Protein AF-A0A4S2V9G8-F1 (afdb_monomer)

Sequence (312 aa):
MSHAATDAVAAADLGDGGRTVLGAPVGVKDDAADPAVTGCHGHLAGIGYRATVEQIVKEKGATGSNLAQKILALSGMGVPQEIVYAFHEARFVGNDSAHDALAYSAEELADIADLIDEAVLVLYVQPAQRAAMAQQRAARRAAAKQPSPRRGPASASGRPHGGWPWDPSSCSCPISWPWCSPAWWSSAGWATRLPTAGRKRAPRAGLTWRSPCCSVRWAVLLVANTAATVLVQPWTTRATNSADEWLAASPGASVVSVSARSLTLYNQVRTPGDLPPVEALLADLQGQIPDGVPVVVVTDEGRQVQAGRVGG

Mean predicted aligned error: 19.63 Å

Secondary structure (DSSP, 8-state):
-------------------------TTSSSSTT-HHHHHHHHHHHHHHHHHHHHHHHHHTT---SSHHHHHHHTGGGT--HHHHHHHHHHHHHHHHHHHS-----HHHHHHHHHHHHHHHIIIIIHHHHHHHHHHHHHHHHHHHHSPPP------------------TT------------------------------PPPP--------HHHHHHHHHHHHHHHHHHHHHHHHHHHHHHHHHHHHTTSTT-EEEEEEEETTEEEEEEE-SSPPPPHHHHHHHHBTTB-TT-EEEEEETT--EEEEEETT-

pLDDT: mean 74.61, std 23.27, range [26.02, 97.44]

Radius of gyration: 32.97 Å; Cα contacts (8 Å, |Δi|>4): 244; chains: 1; bounding box: 97×89×84 Å

Solvent-accessible surface area (backbone atoms only — not comparable to full-atom values): 19643 Å² total; per-residue (Å²): 139,88,81,79,89,83,89,85,92,86,82,85,87,85,89,81,92,74,76,92,64,84,73,72,70,97,69,63,81,81,70,78,80,49,69,68,60,53,35,55,52,37,27,56,48,24,41,46,46,28,51,51,49,55,50,52,34,53,73,73,64,37,61,58,97,46,70,70,47,15,45,59,40,35,52,83,69,75,46,59,64,68,51,41,49,40,49,51,48,32,40,47,50,15,44,41,26,70,71,70,72,50,67,59,54,74,63,62,56,47,53,51,48,51,45,51,51,53,39,48,41,63,74,50,50,50,56,51,52,53,50,52,55,48,50,53,53,50,51,54,53,53,61,70,66,51,76,72,76,74,76,67,85,72,79,91,75,86,80,83,93,75,89,76,93,82,75,91,85,82,78,85,80,92,76,91,76,96,82,85,81,94,82,86,87,81,87,86,77,87,77,84,79,82,84,92,74,91,74,86,84,76,89,74,84,77,80,77,87,74,61,68,67,59,60,52,54,51,50,51,54,52,51,52,54,50,50,51,62,64,50,50,56,62,35,44,55,53,49,44,55,45,50,46,57,52,33,66,79,41,87,81,37,45,72,75,47,63,47,77,54,97,70,29,39,40,38,33,33,40,56,89,61,84,78,69,72,56,67,59,45,37,57,65,40,41,88,67,44,70,69,66,37,39,36,35,40,30,39,81,87,67,52,72,45,80,64,48,38,23,79,110

Structure (mmCIF, N/CA/C/O backbone):
data_AF-A0A4S2V9G8-F1
#
_entry.id   AF-A0A4S2V9G8-F1
#
loop_
_atom_site.group_PDB
_atom_site.id
_atom_site.type_symbol
_atom_site.label_atom_id
_atom_site.label_alt_id
_atom_site.label_comp_id
_atom_site.label_asym_id
_atom_site.label_entity_id
_atom_site.label_seq_id
_atom_site.pdbx_PDB_ins_code
_atom_site.Cartn_x
_atom_site.Cartn_y
_atom_site.Cartn_z
_atom_site.occupancy
_atom_site.B_iso_or_equiv
_atom_site.auth_seq_id
_atom_site.auth_comp_id
_atom_site.auth_asym_id
_atom_site.auth_atom_id
_atom_site.pdbx_PDB_model_num
ATOM 1 N N . MET A 1 1 ? 47.269 -50.246 -1.713 1.00 40.53 1 MET A N 1
ATOM 2 C CA . MET A 1 1 ? 47.317 -48.785 -1.944 1.00 40.53 1 MET A CA 1
ATOM 3 C C . MET A 1 1 ? 45.866 -48.319 -2.091 1.00 40.53 1 MET A C 1
ATOM 5 O O . MET A 1 1 ? 45.391 -48.229 -3.206 1.00 40.53 1 MET A O 1
ATOM 9 N N . SER A 1 2 ? 44.996 -48.373 -1.075 1.00 34.22 2 SER A N 1
ATOM 10 C CA . SER A 1 2 ? 44.926 -47.659 0.220 1.00 34.22 2 SER A CA 1
ATOM 11 C C . SER A 1 2 ? 44.880 -46.135 0.120 1.00 34.22 2 SER A C 1
ATOM 13 O O . SER A 1 2 ? 45.933 -45.519 0.066 1.00 34.22 2 SER A O 1
ATOM 15 N N . HIS A 1 3 ? 43.656 -45.598 0.146 1.00 33.88 3 HIS A N 1
ATOM 16 C CA . HIS A 1 3 ? 43.144 -44.458 0.936 1.00 33.88 3 HIS A CA 1
ATOM 17 C C . HIS A 1 3 ? 41.595 -44.611 0.898 1.00 33.88 3 HIS A C 1
ATOM 19 O O . HIS A 1 3 ? 41.028 -44.552 -0.186 1.00 33.88 3 HIS A O 1
ATOM 25 N N . ALA A 1 4 ? 40.922 -45.210 1.899 1.00 34.25 4 ALA A N 1
ATOM 26 C CA . ALA A 1 4 ? 40.375 -44.613 3.143 1.00 34.25 4 ALA A CA 1
ATOM 27 C C . ALA A 1 4 ? 39.458 -43.394 2.845 1.00 34.25 4 ALA A 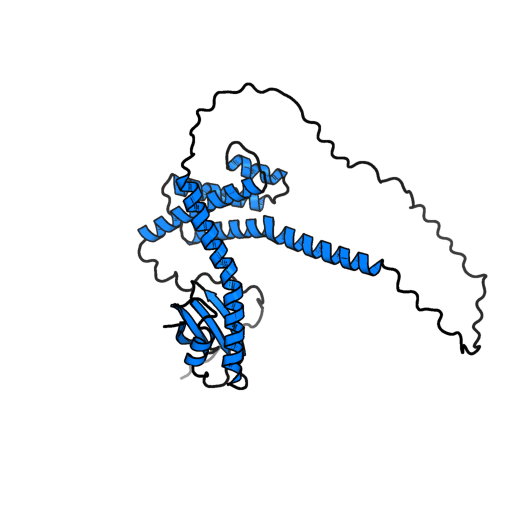C 1
ATOM 29 O O . ALA A 1 4 ? 39.965 -42.408 2.326 1.00 34.25 4 ALA A O 1
ATOM 30 N N . ALA A 1 5 ? 38.113 -43.435 2.955 1.00 29.02 5 ALA A N 1
ATOM 31 C CA . ALA A 1 5 ? 37.260 -43.464 4.175 1.00 29.02 5 ALA A CA 1
ATOM 32 C C . ALA A 1 5 ? 37.764 -42.459 5.243 1.00 29.02 5 ALA A C 1
ATOM 34 O O . ALA A 1 5 ? 38.943 -42.507 5.569 1.00 29.02 5 ALA A O 1
ATOM 35 N N . THR A 1 6 ? 37.007 -41.502 5.806 1.00 31.41 6 THR A N 1
ATOM 36 C CA . THR A 1 6 ? 35.688 -41.584 6.476 1.00 31.41 6 THR A CA 1
ATOM 37 C C . THR A 1 6 ? 35.212 -40.166 6.895 1.00 31.41 6 THR A C 1
ATOM 39 O O . THR A 1 6 ? 36.050 -39.276 7.023 1.00 31.41 6 THR A O 1
ATOM 42 N N . ASP A 1 7 ? 33.906 -40.041 7.192 1.00 26.66 7 ASP A N 1
ATOM 43 C CA . ASP A 1 7 ? 33.195 -39.051 8.046 1.00 26.66 7 ASP A CA 1
ATOM 44 C C . ASP A 1 7 ? 33.050 -37.586 7.549 1.00 26.66 7 ASP A C 1
ATOM 46 O O . ASP A 1 7 ? 33.967 -37.008 6.988 1.00 26.66 7 ASP A O 1
ATOM 50 N N . ALA A 1 8 ? 31.908 -36.892 7.688 1.00 26.95 8 ALA A N 1
ATOM 51 C CA . ALA A 1 8 ? 30.919 -36.954 8.763 1.00 26.95 8 ALA A CA 1
ATOM 52 C C . ALA A 1 8 ? 29.477 -36.593 8.335 1.00 26.95 8 ALA A C 1
ATOM 54 O O . ALA A 1 8 ? 29.231 -35.755 7.468 1.00 26.95 8 ALA A O 1
ATOM 55 N N . VAL A 1 9 ? 28.536 -37.215 9.046 1.00 26.44 9 VAL A N 1
ATOM 56 C CA . VAL A 1 9 ? 27.107 -36.899 9.165 1.00 26.44 9 VAL A CA 1
ATOM 57 C C . VAL A 1 9 ? 26.904 -35.852 10.270 1.00 26.44 9 VAL A C 1
ATOM 59 O O . VAL A 1 9 ? 27.383 -36.066 11.379 1.00 26.44 9 VAL A O 1
ATOM 62 N N . ALA A 1 10 ? 26.155 -34.780 9.988 1.00 27.33 10 ALA A N 1
ATOM 63 C CA . ALA A 1 10 ? 25.368 -33.941 10.917 1.00 27.33 10 ALA A CA 1
ATOM 64 C C . ALA A 1 10 ? 24.709 -32.821 10.079 1.00 27.33 10 ALA A C 1
ATOM 66 O O . ALA A 1 10 ? 25.372 -32.262 9.218 1.00 27.33 10 ALA A O 1
ATOM 67 N N . ALA A 1 11 ? 23.458 -32.397 10.215 1.00 26.02 11 ALA A N 1
ATOM 68 C CA . ALA A 1 11 ? 22.331 -32.765 11.053 1.00 26.02 11 ALA A CA 1
ATOM 69 C C . ALA A 1 11 ? 21.060 -32.265 10.333 1.00 26.02 11 ALA A C 1
ATOM 71 O O . ALA A 1 11 ? 21.109 -31.309 9.558 1.00 26.02 11 ALA A O 1
ATOM 72 N N . ALA A 1 12 ? 19.936 -32.927 10.585 1.00 28.61 12 ALA A N 1
ATOM 73 C CA . ALA A 1 12 ? 18.615 -32.455 10.206 1.00 28.61 12 ALA A CA 1
ATOM 74 C C . ALA A 1 12 ? 18.092 -31.391 11.193 1.00 28.61 12 ALA A C 1
ATOM 76 O O . ALA A 1 12 ? 18.488 -31.386 12.357 1.00 28.61 12 ALA A O 1
ATOM 77 N N . ASP A 1 13 ? 17.098 -30.641 10.708 1.00 28.23 13 ASP A N 1
ATOM 78 C CA . ASP A 1 13 ? 15.928 -30.124 11.438 1.00 28.23 13 ASP A CA 1
ATOM 79 C C . ASP A 1 13 ? 15.901 -28.652 11.914 1.00 28.23 13 ASP A C 1
ATOM 81 O O . ASP A 1 13 ? 16.895 -28.085 12.362 1.00 28.23 13 ASP A O 1
ATOM 85 N N . LEU A 1 14 ? 14.667 -28.116 11.855 1.00 30.23 14 LEU A N 1
ATOM 86 C CA . LEU A 1 14 ? 14.118 -26.793 12.199 1.00 30.23 14 LEU A CA 1
ATOM 87 C C . LEU A 1 14 ? 14.301 -25.735 11.089 1.00 30.23 14 LEU A C 1
ATOM 89 O O . LEU A 1 14 ? 15.383 -25.216 10.871 1.00 30.23 14 LEU A O 1
ATOM 93 N N . GLY A 1 15 ? 13.301 -25.375 10.284 1.00 28.14 15 GLY A N 1
ATOM 94 C CA . GLY A 1 15 ? 11.935 -25.040 10.668 1.00 28.14 15 GLY A CA 1
ATOM 95 C C . GLY A 1 15 ? 11.790 -23.518 10.678 1.00 28.14 15 GLY A C 1
ATOM 96 O O . GLY A 1 15 ? 11.961 -22.905 11.722 1.00 28.14 15 GLY A O 1
ATOM 97 N N . ASP A 1 16 ? 11.453 -22.917 9.535 1.00 28.75 16 ASP A N 1
ATOM 98 C CA . ASP A 1 16 ? 10.840 -21.586 9.512 1.00 28.75 16 ASP A CA 1
ATOM 99 C C . ASP A 1 16 ? 9.725 -21.552 8.463 1.00 28.75 16 ASP A C 1
ATOM 101 O O . ASP A 1 16 ? 9.916 -21.291 7.275 1.00 28.75 16 ASP A O 1
ATOM 105 N N . GLY A 1 17 ? 8.528 -21.914 8.922 1.00 33.94 17 GLY A N 1
ATOM 106 C CA . GLY A 1 17 ? 7.307 -21.425 8.317 1.00 33.94 17 GLY A CA 1
ATOM 107 C C . GLY A 1 17 ? 7.077 -20.013 8.836 1.00 33.94 17 GLY A C 1
ATOM 108 O O . GLY A 1 17 ? 6.640 -19.843 9.970 1.00 33.94 17 GLY A O 1
ATOM 109 N N . GLY A 1 18 ? 7.328 -19.005 8.007 1.00 28.42 18 GLY A N 1
ATOM 110 C CA . GLY A 1 18 ? 7.163 -17.631 8.455 1.00 28.42 18 GLY A CA 1
ATOM 111 C C . GLY A 1 18 ? 7.469 -16.611 7.374 1.00 28.42 18 GLY A C 1
ATOM 112 O O . GLY A 1 18 ? 8.619 -16.323 7.100 1.00 28.42 18 GLY A O 1
ATOM 113 N N . ARG A 1 19 ? 6.409 -16.004 6.829 1.00 29.34 19 ARG A N 1
ATOM 114 C CA . ARG A 1 19 ? 6.423 -14.807 5.970 1.00 29.34 19 ARG A CA 1
ATOM 115 C C . ARG A 1 19 ? 7.150 -14.962 4.632 1.00 29.34 19 ARG A C 1
ATOM 117 O O . ARG A 1 19 ? 8.351 -14.768 4.508 1.00 29.34 19 ARG A O 1
ATOM 124 N N . THR A 1 20 ? 6.348 -15.097 3.579 1.00 29.22 20 THR A N 1
ATOM 125 C CA . THR A 1 20 ? 6.659 -14.510 2.273 1.00 29.22 20 THR A CA 1
ATOM 126 C C . THR A 1 20 ? 6.826 -13.001 2.477 1.00 29.22 20 THR A C 1
ATOM 128 O O . THR A 1 20 ? 5.862 -12.239 2.414 1.00 29.22 20 THR A O 1
ATOM 131 N N . VAL A 1 21 ? 8.040 -12.585 2.838 1.00 34.00 21 VAL A N 1
ATOM 132 C CA . VAL A 1 21 ? 8.466 -11.188 2.826 1.00 34.00 21 VAL A CA 1
ATOM 133 C C . VAL A 1 21 ? 8.232 -10.691 1.406 1.00 34.00 21 VAL A C 1
ATOM 135 O O . VAL A 1 21 ? 8.565 -11.386 0.442 1.00 34.00 21 VAL A O 1
ATOM 138 N N . LEU A 1 22 ? 7.582 -9.533 1.290 1.00 36.41 22 LEU A N 1
ATOM 139 C CA . LEU A 1 22 ? 7.432 -8.786 0.050 1.00 36.41 22 LEU A CA 1
ATOM 140 C C . LEU A 1 22 ? 8.818 -8.713 -0.601 1.00 36.41 22 LEU A C 1
ATOM 142 O O . LEU A 1 22 ? 9.686 -7.972 -0.153 1.00 36.41 22 LEU A O 1
ATOM 146 N N . GLY A 1 23 ? 9.058 -9.564 -1.597 1.00 26.89 23 GLY A N 1
ATOM 147 C CA . GLY A 1 23 ? 10.330 -9.593 -2.292 1.00 26.89 23 GLY A CA 1
ATOM 148 C C . GLY A 1 23 ? 10.537 -8.238 -2.944 1.00 26.89 23 GLY A C 1
ATOM 149 O O . GLY A 1 23 ? 9.790 -7.875 -3.858 1.00 26.89 23 GLY A O 1
ATOM 150 N N . ALA A 1 24 ? 11.550 -7.513 -2.472 1.00 29.22 24 ALA A N 1
ATOM 151 C CA . ALA A 1 24 ? 12.174 -6.440 -3.222 1.00 29.22 24 ALA A CA 1
ATOM 152 C C . ALA A 1 24 ? 12.389 -6.907 -4.678 1.00 29.22 24 ALA A C 1
ATOM 154 O O . ALA A 1 24 ? 12.667 -8.091 -4.914 1.00 29.22 24 ALA A O 1
ATOM 155 N N . PRO A 1 25 ? 12.212 -6.023 -5.672 1.00 33.94 25 PRO A N 1
ATOM 156 C CA . PRO A 1 25 ? 12.290 -6.395 -7.077 1.00 33.94 25 PRO A CA 1
ATOM 157 C C . PRO A 1 25 ? 13.614 -7.108 -7.377 1.00 33.94 25 PRO A C 1
ATOM 159 O O . PRO A 1 25 ? 14.691 -6.532 -7.226 1.00 33.94 25 PRO A O 1
ATOM 162 N N . VAL A 1 26 ? 13.535 -8.343 -7.884 1.00 34.94 26 VAL A N 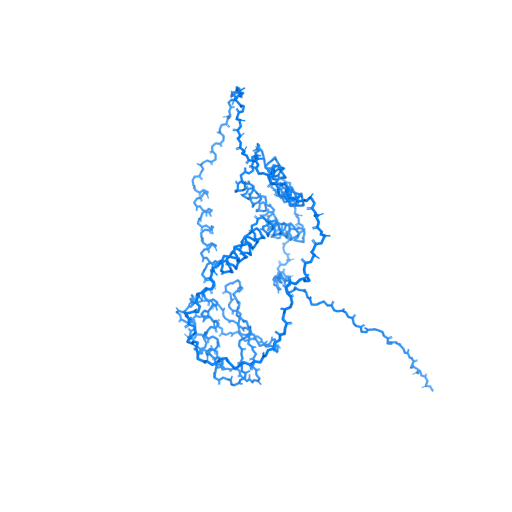1
ATOM 163 C CA . VAL A 1 26 ? 14.676 -9.110 -8.429 1.00 34.94 26 VAL A CA 1
ATOM 164 C C . VAL A 1 26 ? 15.113 -8.534 -9.791 1.00 34.94 26 VAL A C 1
ATOM 166 O O . VAL A 1 26 ? 15.403 -9.251 -10.734 1.00 34.94 26 VAL A O 1
ATOM 169 N N . GLY A 1 27 ? 15.123 -7.209 -9.910 1.00 29.58 27 GLY A N 1
ATOM 170 C CA . GLY A 1 27 ? 15.505 -6.476 -11.114 1.00 29.58 27 GLY A CA 1
ATOM 171 C C . GLY A 1 27 ? 16.215 -5.154 -10.832 1.00 29.58 27 GLY A C 1
ATOM 172 O O . GLY A 1 27 ? 16.545 -4.456 -11.773 1.00 29.58 27 GLY A O 1
ATOM 173 N N . VAL A 1 28 ? 16.481 -4.800 -9.567 1.00 35.91 28 VAL A N 1
ATOM 174 C CA . VAL A 1 28 ? 17.251 -3.583 -9.218 1.00 35.91 28 VAL A CA 1
ATOM 175 C C . VAL A 1 28 ? 18.741 -3.887 -9.002 1.00 35.91 28 VAL A C 1
ATOM 177 O O . VAL A 1 28 ? 19.539 -2.986 -8.777 1.00 35.91 28 VAL A O 1
ATOM 180 N N . LYS A 1 29 ? 19.163 -5.154 -9.111 1.00 32.25 29 LYS A N 1
ATOM 181 C CA . LYS A 1 29 ? 20.581 -5.511 -8.947 1.00 32.25 29 LYS A CA 1
ATOM 182 C C . LYS A 1 29 ? 21.451 -5.176 -10.164 1.00 32.25 29 LYS A C 1
ATOM 184 O O . LYS A 1 29 ? 22.657 -5.049 -9.985 1.00 32.25 29 LYS A O 1
ATOM 189 N N . ASP A 1 30 ? 20.857 -4.952 -11.339 1.00 34.53 30 ASP A N 1
ATOM 190 C CA . ASP A 1 30 ? 21.618 -4.769 -12.584 1.00 34.53 30 ASP A CA 1
ATOM 191 C C . ASP A 1 30 ? 21.653 -3.317 -13.110 1.00 34.53 30 ASP A C 1
ATOM 193 O O . ASP A 1 30 ? 22.429 -3.025 -14.016 1.00 34.53 30 ASP A O 1
ATOM 197 N N . ASP A 1 31 ? 20.922 -2.376 -12.494 1.00 34.56 31 ASP A N 1
ATOM 198 C CA . ASP A 1 31 ? 20.971 -0.941 -12.855 1.00 34.56 31 ASP A CA 1
ATOM 199 C C . ASP A 1 31 ? 21.940 -0.117 -11.972 1.00 34.56 31 ASP A C 1
ATOM 201 O O . ASP A 1 31 ? 22.047 1.105 -12.099 1.00 34.56 31 ASP A O 1
ATOM 205 N N . ALA A 1 32 ? 22.701 -0.770 -11.088 1.00 39.78 32 ALA A N 1
ATOM 206 C CA . ALA A 1 32 ? 23.594 -0.136 -10.112 1.00 39.78 32 ALA A CA 1
ATOM 207 C C . ALA A 1 32 ? 24.951 0.334 -10.688 1.00 39.78 32 ALA A C 1
ATOM 209 O O . ALA A 1 32 ? 25.984 0.206 -10.031 1.00 39.78 32 ALA A O 1
ATOM 210 N N . ALA A 1 33 ? 24.989 0.861 -11.915 1.00 39.28 33 ALA A N 1
ATOM 211 C CA . ALA A 1 33 ? 26.251 1.265 -12.548 1.00 39.28 33 ALA A CA 1
ATOM 212 C C . ALA A 1 33 ? 26.559 2.771 -12.456 1.00 39.28 33 ALA A C 1
ATOM 214 O O . ALA A 1 33 ? 27.725 3.145 -12.584 1.00 39.28 33 ALA A O 1
ATOM 215 N N . ASP A 1 34 ? 25.565 3.638 -12.211 1.00 43.00 34 ASP A N 1
ATOM 216 C CA . ASP A 1 34 ? 25.792 5.086 -12.101 1.00 43.00 34 ASP A CA 1
ATOM 217 C C . ASP A 1 34 ? 25.558 5.605 -10.662 1.00 43.00 34 ASP A C 1
ATOM 219 O O . ASP A 1 34 ? 24.409 5.700 -10.198 1.00 43.00 34 ASP A O 1
ATOM 223 N N . PRO A 1 35 ? 26.628 5.970 -9.927 1.00 52.69 35 PRO A N 1
ATOM 224 C CA . PRO A 1 35 ? 26.513 6.498 -8.571 1.00 52.69 35 PRO A CA 1
ATOM 225 C C . PRO A 1 35 ? 25.809 7.862 -8.523 1.00 52.69 35 PRO A C 1
ATOM 227 O O . PRO A 1 35 ? 25.206 8.191 -7.502 1.00 52.69 35 PRO A O 1
ATOM 230 N N . ALA A 1 36 ? 25.823 8.647 -9.609 1.00 51.91 36 ALA A N 1
ATOM 231 C CA . ALA A 1 36 ? 25.118 9.927 -9.663 1.00 51.91 36 ALA A CA 1
ATOM 232 C C . ALA A 1 36 ? 23.599 9.720 -9.730 1.00 51.91 36 ALA A C 1
ATOM 234 O O . ALA A 1 36 ? 22.844 10.385 -9.019 1.00 51.91 36 ALA A O 1
ATOM 235 N N . VAL A 1 37 ? 23.152 8.748 -10.529 1.00 49.75 37 VAL A N 1
ATOM 236 C CA . VAL A 1 37 ? 21.738 8.368 -10.622 1.00 49.75 37 VAL A CA 1
ATOM 237 C C . VAL A 1 37 ? 21.266 7.794 -9.287 1.00 49.75 37 VAL A C 1
ATOM 239 O O . VAL A 1 37 ? 20.243 8.235 -8.765 1.00 49.75 37 VAL A O 1
ATOM 242 N N . THR A 1 38 ? 22.030 6.890 -8.674 1.00 59.72 38 THR A N 1
ATOM 243 C CA . THR A 1 38 ? 21.696 6.303 -7.360 1.00 59.72 38 THR A CA 1
ATOM 244 C C . THR A 1 38 ? 21.641 7.367 -6.254 1.00 59.72 38 THR A C 1
ATOM 246 O O . THR A 1 38 ? 20.688 7.401 -5.475 1.00 59.72 38 THR A O 1
ATOM 249 N N . GLY A 1 39 ? 22.585 8.317 -6.241 1.00 59.31 39 GLY A N 1
ATOM 250 C CA . GLY A 1 39 ? 22.592 9.437 -5.293 1.00 59.31 39 GLY A CA 1
ATOM 251 C C . GLY A 1 39 ? 21.398 10.388 -5.4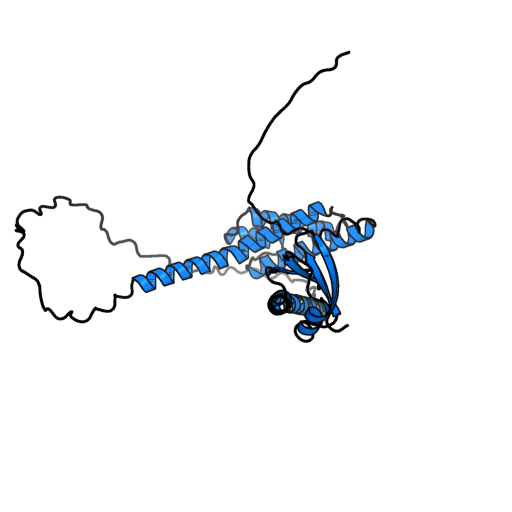52 1.00 59.31 39 GLY A C 1
ATOM 252 O O . GLY A 1 39 ? 20.805 10.813 -4.459 1.00 59.31 39 GLY A O 1
ATOM 253 N N . CYS A 1 40 ? 20.977 10.686 -6.688 1.00 63.75 40 CYS A N 1
ATOM 254 C CA . CYS A 1 40 ? 19.772 11.485 -6.937 1.00 63.75 40 CYS A CA 1
ATOM 255 C C . CYS A 1 40 ? 18.492 10.789 -6.448 1.00 63.75 40 CYS A C 1
ATOM 257 O O . CYS A 1 40 ? 17.624 11.451 -5.873 1.00 63.75 40 CYS A O 1
ATOM 259 N N . HIS A 1 41 ? 18.376 9.471 -6.639 1.00 69.56 41 HIS A N 1
ATOM 260 C CA . HIS A 1 41 ? 17.250 8.697 -6.108 1.00 69.56 41 HIS A CA 1
ATOM 261 C C . HIS A 1 41 ? 17.239 8.704 -4.579 1.00 69.56 41 HIS A C 1
ATOM 263 O O . HIS A 1 41 ? 16.182 8.918 -3.980 1.00 69.56 41 HIS A O 1
ATOM 269 N N . GLY A 1 42 ? 18.409 8.555 -3.952 1.00 76.56 42 GLY A N 1
ATOM 270 C CA . GLY A 1 42 ? 18.519 8.546 -2.499 1.00 76.56 42 GLY A CA 1
ATOM 271 C C . GLY A 1 42 ? 18.090 9.860 -1.847 1.00 76.56 42 GLY A C 1
ATOM 272 O O . GLY A 1 42 ? 17.326 9.871 -0.880 1.00 76.56 42 GLY A O 1
ATOM 273 N N . HIS A 1 43 ? 18.464 10.986 -2.454 1.00 81.88 43 HIS A N 1
ATOM 274 C CA . HIS A 1 43 ? 18.015 12.303 -2.008 1.00 81.88 43 HIS A CA 1
ATOM 275 C C . HIS A 1 43 ? 16.505 12.488 -2.043 1.00 81.88 43 HIS A C 1
ATOM 277 O O . HIS A 1 43 ? 15.896 12.992 -1.093 1.00 81.88 43 HIS A O 1
ATOM 283 N N . LEU A 1 44 ? 15.898 12.114 -3.168 1.00 85.06 44 LEU A N 1
ATOM 284 C CA . LEU A 1 44 ? 14.461 12.249 -3.349 1.00 85.06 44 LEU A CA 1
ATOM 285 C C . LEU A 1 44 ? 13.704 11.348 -2.367 1.00 85.06 44 LEU A C 1
ATOM 287 O O . LEU A 1 44 ? 12.681 11.781 -1.832 1.00 85.06 44 LEU A O 1
ATOM 291 N N . ALA A 1 45 ? 14.229 10.153 -2.074 1.00 86.25 45 ALA A N 1
ATOM 292 C CA . ALA A 1 45 ? 13.673 9.252 -1.069 1.00 86.25 45 ALA A CA 1
ATOM 293 C C . ALA A 1 45 ? 13.686 9.884 0.333 1.00 86.25 45 ALA A C 1
ATOM 295 O O . ALA A 1 45 ? 12.629 9.995 0.956 1.00 86.25 45 ALA A O 1
ATOM 296 N N . GLY A 1 46 ? 14.832 10.401 0.794 1.00 87.69 46 GLY A N 1
ATOM 297 C CA . GLY A 1 46 ? 14.942 11.054 2.105 1.00 87.69 46 GLY A CA 1
ATOM 298 C C . GLY A 1 46 ? 13.994 12.250 2.268 1.00 87.69 46 GLY A C 1
ATOM 299 O O . GLY A 1 46 ? 13.292 12.376 3.279 1.00 87.69 46 GLY A O 1
ATOM 300 N N . ILE A 1 47 ? 13.896 13.112 1.248 1.00 89.25 47 ILE A N 1
ATOM 301 C CA . ILE A 1 47 ? 12.934 14.231 1.235 1.00 89.25 47 ILE A CA 1
ATOM 302 C C . ILE A 1 47 ? 11.488 13.708 1.295 1.00 89.25 47 ILE A C 1
ATOM 304 O O . ILE A 1 47 ? 10.659 14.255 2.033 1.00 89.25 47 ILE A O 1
ATOM 308 N N . GLY A 1 48 ? 11.191 12.641 0.548 1.00 90.31 48 GLY A N 1
ATOM 309 C CA . GLY A 1 48 ? 9.894 11.969 0.544 1.00 90.31 48 GLY A CA 1
ATOM 310 C C . GLY A 1 48 ? 9.499 11.446 1.925 1.00 90.31 48 GLY A C 1
ATOM 311 O O . GLY A 1 48 ? 8.399 11.736 2.396 1.00 90.31 48 GLY A O 1
ATOM 312 N N . TYR A 1 49 ? 10.408 10.767 2.624 1.00 93.38 49 TYR A N 1
ATOM 313 C CA . TYR A 1 49 ? 10.184 10.245 3.975 1.00 93.38 49 TYR A CA 1
ATOM 314 C C . TYR A 1 49 ? 9.816 11.340 4.974 1.00 93.38 49 TYR A C 1
ATOM 316 O O . TYR A 1 49 ? 8.806 11.237 5.678 1.00 93.38 49 TYR A O 1
ATOM 324 N N . ARG A 1 50 ? 10.555 12.454 4.980 1.00 94.25 50 ARG A N 1
ATOM 325 C CA . ARG A 1 50 ? 10.225 13.608 5.827 1.00 94.25 50 ARG A CA 1
ATOM 326 C C . ARG A 1 50 ? 8.844 14.189 5.508 1.00 94.25 50 ARG A C 1
ATOM 328 O O . ARG A 1 50 ? 8.113 14.550 6.434 1.00 94.25 50 ARG A O 1
ATOM 335 N N . ALA A 1 51 ? 8.483 14.290 4.229 1.00 94.38 51 ALA A N 1
ATOM 336 C CA . ALA A 1 51 ? 7.172 14.786 3.811 1.00 94.38 51 ALA A CA 1
ATOM 337 C C . ALA A 1 51 ? 6.034 13.852 4.261 1.00 94.38 51 ALA A C 1
ATOM 339 O O . ALA A 1 51 ? 5.011 14.330 4.761 1.00 94.38 51 ALA A O 1
ATOM 340 N N . THR A 1 52 ? 6.236 12.536 4.161 1.00 95.12 52 THR A N 1
ATOM 341 C CA . THR A 1 52 ? 5.301 11.515 4.655 1.00 95.12 52 THR A CA 1
ATOM 342 C C . THR A 1 52 ? 5.074 11.653 6.157 1.00 95.12 52 THR A C 1
ATOM 344 O O . THR A 1 52 ? 3.927 11.767 6.594 1.00 95.12 52 THR A O 1
ATOM 347 N N . VAL A 1 53 ? 6.147 11.750 6.952 1.00 96.38 53 VAL A N 1
ATOM 348 C CA . VAL A 1 53 ? 6.044 11.973 8.405 1.00 96.38 53 VAL A CA 1
ATOM 349 C C . VAL A 1 53 ? 5.287 13.264 8.705 1.00 96.38 53 VAL A C 1
ATOM 351 O O . VAL A 1 53 ? 4.389 13.277 9.548 1.00 96.38 53 VAL A O 1
ATOM 354 N N . GLU A 1 54 ? 5.589 14.356 7.995 1.00 96.25 54 GLU A N 1
ATOM 355 C CA . GLU A 1 54 ? 4.882 15.622 8.184 1.00 96.25 54 GLU A CA 1
ATOM 356 C C . GLU A 1 54 ? 3.372 15.499 7.923 1.00 96.25 54 GLU A C 1
ATOM 358 O O . GLU A 1 54 ? 2.571 16.114 8.638 1.00 96.25 54 GLU A O 1
ATOM 363 N N . GLN A 1 55 ? 2.971 14.713 6.926 1.00 96.19 55 GLN A N 1
ATOM 364 C CA . GLN A 1 55 ? 1.563 14.482 6.632 1.00 96.19 55 GLN A CA 1
ATOM 365 C C . GLN A 1 55 ? 0.887 13.627 7.709 1.00 96.19 55 GLN A C 1
ATOM 367 O O . GLN A 1 55 ? -0.187 14.005 8.182 1.00 96.19 55 GLN A O 1
ATOM 372 N N . ILE A 1 56 ? 1.538 12.551 8.166 1.00 94.88 56 ILE A N 1
ATOM 373 C CA . ILE A 1 56 ? 1.018 11.689 9.237 1.00 94.88 56 ILE A CA 1
ATOM 374 C C . ILE A 1 56 ? 0.797 12.503 10.516 1.00 94.88 56 ILE A C 1
ATOM 376 O O . ILE A 1 56 ? -0.290 12.474 11.093 1.00 94.88 56 ILE A O 1
ATOM 380 N N . VAL A 1 57 ? 1.784 13.296 10.952 1.00 96.44 57 VAL A N 1
ATOM 381 C CA . VAL A 1 57 ? 1.637 14.071 12.197 1.00 96.44 57 VAL A CA 1
ATOM 382 C C . VAL A 1 57 ? 0.549 15.143 12.097 1.00 96.44 57 VAL A C 1
ATOM 384 O O . VAL A 1 57 ? -0.119 15.430 13.092 1.00 96.44 57 VAL A O 1
ATOM 387 N N . LYS A 1 58 ? 0.327 15.721 10.906 1.00 95.12 58 LYS A N 1
ATOM 388 C CA . LYS A 1 58 ? -0.785 16.656 10.659 1.00 95.12 58 LYS A CA 1
ATOM 389 C C . LYS A 1 58 ? -2.132 15.951 10.749 1.00 95.12 58 LYS A C 1
ATOM 391 O O . LYS A 1 58 ? -3.036 16.474 11.393 1.00 95.12 58 LYS A O 1
ATOM 396 N N . GLU A 1 59 ? -2.256 14.783 10.129 1.00 95.25 59 GLU A N 1
ATOM 397 C CA . GLU A 1 59 ? -3.485 13.990 10.142 1.00 95.25 59 GLU A CA 1
ATOM 398 C C . GLU A 1 59 ? -3.844 13.526 11.558 1.00 95.25 59 GLU A C 1
ATOM 400 O O . GLU A 1 59 ? -5.001 13.613 11.966 1.00 95.25 59 GLU A O 1
ATOM 405 N N . LYS A 1 60 ? -2.845 13.124 12.353 1.00 93.88 60 LYS A N 1
ATOM 406 C CA . LYS A 1 60 ? -3.045 12.790 13.769 1.00 93.88 60 LYS A CA 1
ATOM 407 C C . LYS A 1 60 ? -3.401 14.002 14.632 1.00 93.88 60 LYS A C 1
ATOM 409 O O . LYS A 1 60 ? -3.776 13.816 15.780 1.00 93.88 60 LYS A O 1
ATOM 414 N N . GLY A 1 61 ? -3.324 15.226 14.109 1.00 94.06 61 GLY A N 1
ATOM 415 C CA . GLY A 1 61 ? -3.635 16.446 14.855 1.00 94.06 61 GLY A CA 1
ATOM 416 C C . GLY A 1 61 ? -2.530 16.871 15.823 1.00 94.06 61 GLY A C 1
ATOM 417 O O . GLY A 1 61 ? -2.786 17.652 16.741 1.00 94.06 61 GLY A O 1
ATOM 418 N N . ALA A 1 62 ? -1.301 16.384 15.633 1.00 94.62 62 ALA A N 1
ATOM 419 C CA . ALA A 1 62 ? -0.174 16.753 16.473 1.00 94.62 62 ALA A CA 1
ATOM 420 C C . ALA A 1 62 ? 0.198 18.229 16.261 1.00 94.62 62 ALA A C 1
ATOM 422 O O . ALA A 1 62 ? 0.344 18.717 15.134 1.00 94.62 62 ALA A O 1
ATOM 423 N N . THR A 1 63 ? 0.364 18.962 17.361 1.00 93.12 63 THR A N 1
ATOM 424 C CA . THR A 1 63 ? 0.635 20.405 17.330 1.00 93.12 63 THR A CA 1
ATOM 425 C C . THR A 1 63 ? 2.082 20.702 17.711 1.00 93.12 63 THR A C 1
ATOM 427 O O . THR A 1 63 ? 2.716 19.967 18.457 1.00 93.12 63 THR A O 1
ATOM 430 N N . GLY A 1 64 ? 2.641 21.777 17.157 1.00 93.44 64 GLY A N 1
ATOM 431 C CA . GLY A 1 64 ? 4.038 22.148 17.366 1.00 93.44 64 GLY A CA 1
ATOM 432 C C . GLY A 1 64 ? 4.476 23.228 16.384 1.00 93.44 64 GLY A C 1
ATOM 433 O O . GLY A 1 64 ? 3.901 23.363 15.300 1.00 93.44 64 GLY A O 1
ATOM 434 N N . SER A 1 65 ? 5.485 24.017 16.760 1.00 93.94 65 SER A N 1
ATOM 435 C CA . SER A 1 65 ? 6.011 25.093 15.905 1.00 93.94 65 SER A CA 1
ATOM 436 C C . SER A 1 65 ? 6.887 24.578 14.759 1.00 93.94 65 SER A C 1
ATOM 438 O O . SER A 1 65 ? 7.025 25.255 13.745 1.00 93.94 65 SER A O 1
ATOM 440 N N . ASN A 1 66 ? 7.434 23.369 14.894 1.00 94.69 66 ASN A N 1
ATOM 441 C CA . ASN A 1 66 ? 8.232 22.689 13.880 1.00 94.69 66 ASN A CA 1
ATOM 442 C C . ASN A 1 66 ? 7.926 21.181 13.867 1.00 94.69 66 ASN A C 1
ATOM 444 O O . ASN A 1 66 ? 7.211 20.679 14.737 1.00 94.69 66 ASN A O 1
ATOM 448 N N . LEU A 1 67 ? 8.453 20.462 12.869 1.00 95.12 67 LEU A N 1
ATOM 449 C CA . LEU A 1 67 ? 8.196 19.029 12.700 1.00 95.12 67 LEU A CA 1
ATOM 450 C C . LEU A 1 67 ? 8.670 18.199 13.903 1.00 95.12 67 LEU A C 1
ATOM 452 O O . LEU A 1 67 ? 7.932 17.333 14.351 1.00 95.12 67 LEU A O 1
ATOM 456 N N . ALA A 1 68 ? 9.835 18.509 14.482 1.00 96.19 68 ALA A N 1
ATOM 457 C CA . ALA A 1 68 ? 10.345 17.798 15.657 1.00 96.19 68 ALA A CA 1
ATOM 458 C C . ALA A 1 68 ? 9.380 17.885 16.851 1.00 96.19 68 ALA A C 1
ATOM 460 O O . ALA A 1 68 ? 9.094 16.882 17.491 1.00 96.19 68 ALA A O 1
ATOM 461 N N . GLN A 1 69 ? 8.820 19.069 17.115 1.00 96.62 69 GLN A N 1
ATOM 462 C CA . GLN A 1 69 ? 7.835 19.255 18.184 1.00 96.62 69 GLN A CA 1
ATOM 463 C C . GLN A 1 69 ? 6.521 18.522 17.905 1.00 96.62 69 GLN A C 1
ATOM 465 O O . GLN A 1 69 ? 5.923 17.989 18.832 1.00 96.62 69 GLN A O 1
ATOM 470 N N . LYS A 1 70 ? 6.080 18.476 16.641 1.00 97.12 70 LYS A N 1
ATOM 471 C CA . LYS A 1 70 ? 4.888 17.706 16.258 1.00 97.12 70 LYS A CA 1
ATOM 472 C C . LYS A 1 70 ? 5.102 16.204 16.454 1.00 97.12 70 LYS A C 1
ATOM 474 O O . LYS A 1 70 ? 4.201 15.543 16.948 1.00 97.12 70 LYS A O 1
ATOM 479 N N . ILE A 1 71 ? 6.281 15.683 16.106 1.00 96.69 71 ILE A N 1
ATOM 480 C CA . ILE A 1 71 ? 6.638 14.272 16.325 1.00 96.69 71 ILE A CA 1
ATOM 481 C C . ILE A 1 71 ? 6.629 13.954 17.825 1.00 96.69 71 ILE A C 1
ATOM 483 O O . ILE A 1 71 ? 5.935 13.035 18.244 1.00 96.69 71 ILE A O 1
ATOM 487 N N . LEU A 1 72 ? 7.286 14.776 18.651 1.00 95.44 72 LEU A N 1
ATOM 488 C CA . LEU A 1 72 ? 7.280 14.603 20.110 1.00 95.44 72 LEU A CA 1
ATOM 489 C C . LEU A 1 72 ? 5.867 14.648 20.712 1.00 95.44 72 LEU A C 1
ATOM 491 O O . LEU A 1 72 ? 5.569 13.906 21.648 1.00 95.44 72 LEU A O 1
ATOM 495 N N . ALA A 1 73 ? 4.978 15.487 20.172 1.00 95.44 73 ALA A N 1
ATOM 496 C CA . ALA A 1 73 ? 3.602 15.587 20.649 1.00 95.44 73 ALA A CA 1
ATOM 497 C C . ALA A 1 73 ? 2.807 14.276 20.485 1.00 95.44 73 ALA A C 1
ATOM 499 O O . ALA A 1 73 ? 1.871 14.055 21.253 1.00 95.44 73 ALA A O 1
ATOM 500 N N . LEU A 1 74 ? 3.191 13.386 19.558 1.00 95.00 74 LEU A N 1
ATOM 501 C CA . LEU A 1 74 ? 2.532 12.087 19.359 1.00 95.00 74 LEU A CA 1
ATOM 502 C C . LEU A 1 74 ? 2.628 11.170 20.581 1.00 95.00 74 LEU A C 1
ATOM 504 O O . LEU A 1 74 ? 1.694 10.414 20.846 1.00 95.00 74 LEU A O 1
ATOM 508 N N . SER A 1 75 ? 3.715 11.262 21.351 1.00 93.06 75 SER A N 1
ATOM 509 C CA . SER A 1 75 ? 3.872 10.493 22.590 1.00 93.06 75 SER A CA 1
ATOM 510 C C . SER A 1 75 ? 2.717 10.765 23.565 1.00 93.06 75 SER A C 1
ATOM 512 O O . SER A 1 75 ? 2.126 9.843 24.125 1.00 93.06 75 SER A O 1
ATOM 514 N N . GLY A 1 76 ? 2.298 12.031 23.681 1.00 89.81 76 GLY A N 1
ATOM 515 C CA . GLY A 1 76 ? 1.150 12.428 24.502 1.00 89.81 76 GLY A CA 1
ATOM 516 C C . GLY A 1 76 ? -0.206 11.962 23.958 1.00 89.81 76 GLY A C 1
ATOM 517 O O . GLY A 1 76 ? -1.214 12.070 24.650 1.00 89.81 76 GLY A O 1
ATOM 518 N N . MET A 1 77 ? -0.239 11.439 22.731 1.00 91.50 77 MET A N 1
ATOM 519 C CA . MET A 1 77 ? -1.435 10.938 22.048 1.00 91.50 77 MET A CA 1
ATOM 520 C C . MET A 1 77 ? -1.536 9.406 22.078 1.00 91.50 77 MET A C 1
ATOM 522 O O . MET A 1 77 ? -2.407 8.838 21.422 1.00 91.50 77 MET A O 1
ATOM 526 N N . GLY A 1 78 ? -0.660 8.733 22.832 1.00 91.81 78 GLY A N 1
ATOM 527 C CA . GLY A 1 78 ? -0.653 7.275 22.959 1.00 91.81 78 GLY A CA 1
ATOM 528 C C . GLY A 1 78 ? 0.027 6.548 21.798 1.00 91.81 78 GLY A C 1
ATOM 529 O O . GLY A 1 78 ? -0.166 5.342 21.646 1.00 91.81 78 GLY A O 1
ATOM 530 N N . VAL A 1 79 ? 0.809 7.257 20.977 1.00 94.00 79 VAL A N 1
ATOM 531 C CA . VAL A 1 79 ? 1.684 6.629 19.981 1.00 94.00 79 VAL A CA 1
ATOM 532 C C . VAL A 1 79 ? 2.896 6.015 20.699 1.00 94.00 79 VAL A C 1
ATOM 534 O O . VAL A 1 79 ? 3.478 6.697 21.548 1.00 94.00 79 VAL A O 1
ATOM 537 N N . PRO A 1 80 ? 3.283 4.759 20.392 1.00 94.38 80 PRO A N 1
ATOM 538 C CA . PRO A 1 80 ? 4.461 4.128 20.988 1.00 94.38 80 PRO A CA 1
ATOM 539 C C . PRO A 1 80 ? 5.738 4.932 20.726 1.00 94.38 80 PRO A C 1
ATOM 541 O O . PRO A 1 80 ? 5.867 5.575 19.682 1.00 94.38 80 PRO A O 1
ATOM 544 N N . GLN A 1 81 ? 6.682 4.900 21.668 1.00 94.88 81 GLN A N 1
ATOM 545 C CA . GLN A 1 81 ? 7.905 5.703 21.563 1.00 94.88 81 GLN A CA 1
ATOM 546 C C . GLN A 1 81 ? 8.786 5.266 20.398 1.00 94.88 81 GLN A C 1
ATOM 548 O O . GLN A 1 81 ? 9.419 6.100 19.765 1.00 94.88 81 GLN A O 1
ATOM 553 N N . GLU A 1 82 ? 8.769 3.982 20.070 1.00 93.88 82 GLU A N 1
ATOM 554 C CA . GLU A 1 82 ? 9.484 3.384 18.947 1.00 93.88 82 GLU A CA 1
ATOM 555 C C . GLU A 1 82 ? 9.106 4.080 17.629 1.00 93.88 82 GLU A C 1
ATOM 557 O O . GLU A 1 82 ? 9.970 4.472 16.851 1.00 93.88 82 GLU A O 1
ATOM 562 N N . ILE A 1 83 ? 7.816 4.375 17.444 1.00 96.06 83 ILE A N 1
ATOM 563 C CA . ILE A 1 83 ? 7.301 5.086 16.266 1.00 96.06 83 ILE A CA 1
ATOM 564 C C . ILE A 1 83 ? 7.700 6.567 16.282 1.00 96.06 83 ILE A C 1
ATOM 566 O O . ILE A 1 83 ? 7.987 7.162 15.243 1.00 96.06 83 ILE A O 1
ATOM 570 N N . VAL A 1 84 ? 7.742 7.181 17.466 1.00 96.44 84 VAL A N 1
ATOM 571 C CA . VAL A 1 84 ? 8.222 8.562 17.628 1.00 96.44 84 VAL A CA 1
ATOM 572 C C . VAL A 1 84 ? 9.706 8.657 17.254 1.00 96.44 84 VAL A C 1
ATOM 574 O O . VAL A 1 84 ? 10.095 9.600 16.560 1.00 96.44 84 VAL A O 1
ATOM 577 N N . TYR A 1 85 ? 10.521 7.678 17.655 1.00 95.25 85 TYR A N 1
ATOM 578 C CA . TYR A 1 85 ? 11.934 7.594 17.284 1.00 95.25 85 TYR A CA 1
ATOM 579 C C . TYR A 1 85 ? 12.122 7.374 15.782 1.00 95.25 85 TYR A C 1
ATOM 581 O O . TYR A 1 85 ? 12.838 8.161 15.163 1.00 95.25 85 TYR A O 1
ATOM 589 N N . ALA A 1 86 ? 11.398 6.425 15.183 1.00 94.31 86 ALA A N 1
ATOM 590 C CA . ALA A 1 86 ? 11.394 6.196 13.735 1.00 94.31 86 ALA A CA 1
ATOM 591 C C . ALA A 1 86 ? 11.095 7.482 12.938 1.00 94.31 86 ALA A C 1
ATOM 593 O O . ALA A 1 86 ? 11.768 7.819 11.965 1.00 94.31 86 ALA A O 1
ATOM 594 N N . PHE A 1 87 ? 10.121 8.281 13.386 1.00 97.44 87 PHE A N 1
ATOM 595 C CA . PHE A 1 87 ? 9.809 9.565 12.753 1.00 97.44 87 PHE A CA 1
ATOM 596 C C . PHE A 1 87 ? 10.893 10.627 12.934 1.00 97.44 87 PHE A C 1
ATOM 598 O O . PHE A 1 87 ? 11.082 11.465 12.046 1.00 97.44 87 PHE A O 1
ATOM 605 N N . HIS A 1 88 ? 11.601 10.628 14.064 1.00 97.19 88 HIS A N 1
ATOM 606 C CA . HIS A 1 88 ? 12.765 11.492 14.233 1.00 97.19 88 HIS A CA 1
ATOM 607 C C . HIS A 1 88 ? 13.893 11.104 13.281 1.00 97.19 88 HIS A C 1
ATOM 609 O O . HIS A 1 88 ? 14.490 12.002 12.689 1.00 97.19 88 HIS A O 1
ATOM 615 N N . GLU A 1 89 ? 14.127 9.810 13.090 1.00 94.81 89 GLU A N 1
ATOM 616 C CA . GLU A 1 89 ? 15.142 9.281 12.183 1.00 94.81 89 GLU A CA 1
ATOM 617 C C . GLU A 1 89 ? 14.846 9.643 10.725 1.00 94.81 89 GLU A C 1
ATOM 619 O O . GLU A 1 89 ? 15.644 10.328 10.086 1.00 94.81 89 GLU A O 1
ATOM 624 N N . ALA A 1 90 ? 13.630 9.364 10.248 1.00 94.19 90 ALA A N 1
ATOM 625 C CA . ALA A 1 90 ? 13.174 9.787 8.923 1.00 94.19 90 ALA A CA 1
ATOM 626 C C . ALA A 1 90 ? 13.261 11.314 8.727 1.00 94.19 90 ALA A C 1
ATOM 628 O O . ALA A 1 90 ? 13.592 11.807 7.644 1.00 94.19 90 ALA A O 1
ATOM 629 N N . ARG A 1 91 ? 12.991 12.100 9.782 1.00 95.50 91 ARG A N 1
ATOM 630 C CA . ARG A 1 91 ? 13.179 13.557 9.747 1.00 95.50 91 ARG A CA 1
ATOM 631 C C . ARG A 1 91 ? 14.652 13.935 9.585 1.00 95.50 91 ARG A C 1
ATOM 633 O O . ARG A 1 91 ? 14.906 14.910 8.879 1.00 95.50 91 ARG A O 1
ATOM 640 N N . PHE A 1 92 ? 15.572 13.274 10.287 1.00 93.88 92 PHE A N 1
ATOM 641 C CA . PHE A 1 92 ? 17.005 13.563 10.194 1.00 93.88 92 PHE A CA 1
ATOM 642 C C . PHE A 1 92 ? 17.525 13.215 8.803 1.00 93.88 92 PHE A C 1
ATOM 644 O O . PHE A 1 92 ? 18.007 14.116 8.126 1.00 93.88 92 PHE A O 1
ATOM 651 N N . VAL A 1 93 ? 17.244 12.008 8.307 1.00 91.31 93 VAL A N 1
ATOM 652 C CA . VAL A 1 93 ? 17.618 11.581 6.948 1.00 91.31 93 VAL A CA 1
ATOM 653 C C . VAL A 1 93 ? 17.102 12.550 5.889 1.00 91.31 93 VAL A C 1
ATOM 655 O O . VAL A 1 93 ? 17.851 12.991 5.020 1.00 91.31 93 VAL A O 1
ATOM 658 N N . GLY A 1 94 ? 15.837 12.972 5.979 1.00 89.38 94 GLY A N 1
ATOM 659 C CA . GLY A 1 94 ? 15.284 13.951 5.043 1.00 89.38 94 GLY A CA 1
ATOM 660 C C . GLY A 1 94 ? 15.783 15.386 5.235 1.00 89.38 94 GLY A C 1
ATOM 661 O O . GLY A 1 94 ? 15.595 16.222 4.353 1.00 89.38 94 GLY A O 1
ATOM 662 N N . ASN A 1 95 ? 16.371 15.724 6.382 1.00 89.94 95 ASN A N 1
ATOM 663 C CA . ASN A 1 95 ? 17.023 17.014 6.597 1.00 89.94 95 ASN A CA 1
ATOM 664 C C . ASN A 1 95 ? 18.427 17.020 5.993 1.00 89.94 95 ASN A C 1
ATOM 666 O O . ASN A 1 95 ? 18.757 17.937 5.246 1.00 89.94 95 ASN A O 1
ATOM 670 N N . ASP A 1 96 ? 19.183 15.967 6.258 1.00 88.31 96 ASP A N 1
ATOM 671 C CA . ASP A 1 96 ? 20.538 15.747 5.766 1.00 88.31 96 ASP A CA 1
ATOM 672 C C . ASP A 1 96 ? 20.521 15.621 4.232 1.00 88.31 96 ASP A C 1
ATOM 674 O O . ASP A 1 96 ? 21.283 16.289 3.535 1.00 88.31 96 ASP A O 1
ATOM 678 N N . SER A 1 97 ? 19.519 14.912 3.696 1.00 84.50 97 SER A N 1
ATOM 679 C CA . SER A 1 97 ? 19.229 14.839 2.257 1.00 84.50 97 SER A CA 1
ATOM 680 C C . SER A 1 97 ? 18.866 16.194 1.627 1.00 84.50 97 SER A C 1
ATOM 682 O O . SER A 1 97 ? 19.052 16.419 0.439 1.00 84.50 97 SER A O 1
ATOM 684 N N . ALA A 1 98 ? 18.272 17.120 2.377 1.00 79.75 98 ALA A N 1
ATOM 685 C CA . ALA A 1 98 ? 17.861 18.407 1.813 1.00 79.75 98 ALA A CA 1
ATOM 686 C C . ALA A 1 98 ? 18.979 19.458 1.860 1.00 79.75 98 ALA A C 1
ATOM 688 O O . ALA A 1 98 ? 18.971 20.393 1.056 1.00 79.75 98 ALA A O 1
ATOM 689 N N . HIS A 1 99 ? 19.890 19.345 2.827 1.00 78.88 99 HIS A N 1
ATOM 690 C CA . HIS A 1 99 ? 20.841 20.402 3.161 1.00 78.88 99 HIS A CA 1
ATOM 691 C C . HIS A 1 99 ? 22.297 20.033 2.884 1.00 78.88 99 HIS A C 1
ATOM 693 O O . HIS A 1 99 ? 23.017 20.868 2.341 1.00 78.88 99 HIS A O 1
ATOM 699 N N . ASP A 1 100 ? 22.713 18.809 3.202 1.00 71.62 100 ASP A N 1
ATOM 700 C CA . ASP A 1 100 ? 24.131 18.422 3.201 1.00 71.62 100 ASP A CA 1
ATOM 701 C C . ASP A 1 100 ? 24.525 17.598 1.973 1.00 71.62 100 ASP A C 1
ATOM 703 O O . ASP A 1 100 ? 25.657 17.140 1.838 1.00 71.62 100 ASP A O 1
ATOM 707 N N . ALA A 1 101 ? 23.579 17.439 1.051 1.00 66.56 101 ALA A N 1
ATOM 708 C CA . ALA A 1 101 ? 23.712 16.647 -0.151 1.00 66.56 101 ALA A CA 1
ATOM 709 C C . ALA A 1 101 ? 24.186 15.189 0.098 1.00 66.56 101 ALA A C 1
ATOM 711 O O . ALA A 1 101 ? 24.802 14.585 -0.786 1.00 66.56 101 ALA A O 1
ATOM 712 N N . LEU A 1 102 ? 23.968 14.654 1.309 1.00 71.81 102 LEU A N 1
ATOM 713 C CA . LEU A 1 102 ? 24.537 13.377 1.735 1.00 71.81 102 LEU A CA 1
ATOM 714 C C . LEU A 1 102 ? 23.869 12.217 0.996 1.00 71.81 102 LEU A C 1
ATOM 716 O O . LEU A 1 102 ? 22.653 12.027 1.050 1.00 71.81 102 LEU A O 1
ATOM 720 N N . ALA A 1 103 ? 24.696 11.424 0.316 1.00 72.00 103 ALA A N 1
ATOM 721 C CA . ALA A 1 103 ? 24.265 10.190 -0.314 1.00 72.00 103 ALA A CA 1
ATOM 722 C C . ALA A 1 103 ? 24.177 9.090 0.749 1.00 72.00 103 ALA A C 1
ATOM 724 O O . ALA A 1 103 ? 25.199 8.565 1.188 1.00 72.00 103 ALA A O 1
ATOM 725 N N . TYR A 1 104 ? 22.955 8.758 1.157 1.00 82.31 104 TYR A N 1
ATOM 726 C CA . TYR A 1 104 ? 22.678 7.542 1.917 1.00 82.31 104 TYR A CA 1
ATOM 727 C C . TYR A 1 104 ? 22.789 6.318 1.010 1.00 82.31 104 TYR A C 1
ATOM 729 O O . TYR A 1 104 ? 22.471 6.389 -0.184 1.00 82.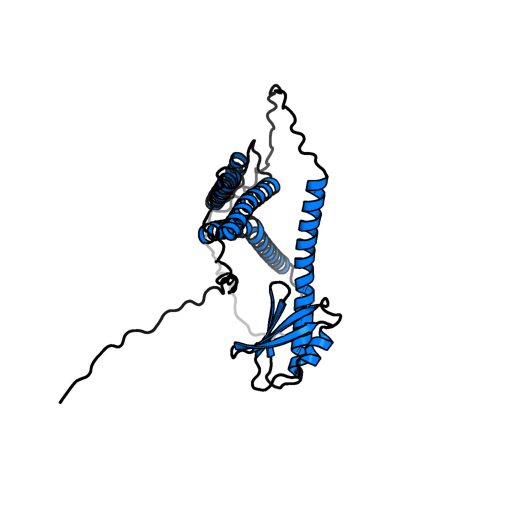31 104 TYR A O 1
ATOM 737 N N . SER A 1 105 ? 23.224 5.195 1.578 1.00 83.88 105 SER A N 1
ATOM 738 C CA . SER A 1 105 ? 23.184 3.915 0.870 1.00 83.88 105 SER A CA 1
ATOM 739 C C . SER A 1 105 ? 21.738 3.491 0.584 1.00 83.88 105 SER A C 1
ATOM 741 O O . SER A 1 105 ? 20.791 3.935 1.241 1.00 83.88 105 SER A O 1
ATOM 743 N N . ALA A 1 106 ? 21.551 2.638 -0.425 1.00 80.00 106 ALA A N 1
ATOM 744 C CA . ALA A 1 106 ? 20.223 2.123 -0.754 1.00 80.00 106 ALA A CA 1
ATOM 745 C C . ALA A 1 106 ? 19.649 1.292 0.405 1.00 80.00 106 ALA A C 1
ATOM 747 O O . ALA A 1 106 ? 18.446 1.329 0.649 1.00 80.00 106 ALA A O 1
ATOM 748 N N . GLU A 1 107 ? 20.519 0.592 1.131 1.00 82.25 107 GLU A N 1
ATOM 749 C CA . GLU A 1 107 ? 20.198 -0.219 2.299 1.00 82.25 107 GLU A CA 1
ATOM 750 C C . GLU A 1 107 ? 19.706 0.648 3.465 1.00 82.25 107 GLU A C 1
ATOM 752 O O . GLU A 1 107 ? 18.618 0.405 3.976 1.00 82.25 107 GLU A O 1
ATOM 757 N N . GLU A 1 108 ? 20.419 1.724 3.815 1.00 86.31 108 GLU A N 1
ATOM 758 C CA . GLU A 1 108 ? 19.969 2.650 4.869 1.00 86.31 108 GLU A CA 1
ATOM 759 C C . GLU A 1 108 ? 18.613 3.279 4.526 1.00 86.31 108 GLU A C 1
ATOM 761 O O . GLU A 1 108 ? 17.740 3.414 5.379 1.00 86.31 108 GLU A O 1
ATOM 766 N N . LEU A 1 109 ? 18.391 3.651 3.262 1.00 87.50 109 LEU A N 1
ATOM 767 C CA . LEU A 1 109 ? 17.102 4.200 2.838 1.00 87.50 109 LEU A CA 1
ATOM 768 C C . LEU A 1 109 ? 15.979 3.161 2.833 1.00 87.50 109 LEU A C 1
ATOM 770 O O . LEU A 1 109 ? 14.817 3.552 2.987 1.00 87.50 109 LEU A O 1
ATOM 774 N N . ALA A 1 110 ? 16.303 1.882 2.636 1.00 83.56 110 ALA A N 1
ATOM 775 C CA . ALA A 1 110 ? 15.355 0.784 2.776 1.00 83.56 110 ALA A CA 1
ATOM 776 C C . ALA A 1 110 ? 14.976 0.580 4.250 1.00 83.56 110 ALA A C 1
ATOM 778 O O . ALA A 1 110 ? 13.787 0.497 4.547 1.00 83.56 110 ALA A O 1
ATOM 779 N N . ASP A 1 111 ? 15.941 0.644 5.171 1.00 88.25 111 ASP A N 1
ATOM 780 C CA . ASP A 1 111 ? 15.676 0.554 6.613 1.00 88.25 111 ASP A CA 1
ATOM 781 C C . ASP A 1 111 ? 14.727 1.677 7.078 1.00 88.25 111 ASP A C 1
ATOM 783 O O . ASP A 1 111 ? 13.751 1.432 7.789 1.00 88.25 111 ASP A O 1
ATOM 787 N N . ILE A 1 112 ? 14.926 2.917 6.603 1.00 92.38 112 ILE A N 1
ATOM 788 C CA . ILE A 1 112 ? 13.996 4.028 6.891 1.00 92.38 112 ILE A CA 1
ATOM 789 C C . ILE A 1 112 ? 12.602 3.786 6.292 1.00 92.38 112 ILE A C 1
ATOM 791 O O . ILE A 1 112 ? 11.597 4.187 6.889 1.00 92.38 112 ILE A O 1
ATOM 795 N N . ALA A 1 113 ? 12.519 3.154 5.118 1.00 88.75 113 ALA A N 1
ATOM 796 C CA . ALA A 1 113 ? 11.239 2.800 4.510 1.00 88.75 113 ALA A CA 1
ATOM 797 C C . ALA A 1 113 ? 10.469 1.810 5.392 1.00 88.75 113 ALA A C 1
ATOM 799 O O . ALA A 1 113 ? 9.284 2.028 5.656 1.00 88.75 113 ALA A O 1
ATOM 800 N N . ASP A 1 114 ? 11.154 0.781 5.893 1.00 90.44 114 ASP A N 1
ATOM 801 C CA . ASP A 1 114 ? 10.583 -0.243 6.768 1.00 90.44 114 ASP A CA 1
ATOM 802 C C . ASP A 1 114 ? 10.101 0.360 8.096 1.00 90.44 114 ASP A C 1
ATOM 804 O O . ASP A 1 114 ? 9.000 0.051 8.560 1.00 90.44 114 ASP A O 1
ATOM 808 N N . LEU A 1 115 ? 10.850 1.315 8.662 1.00 93.25 115 LEU A N 1
ATOM 809 C CA . LEU A 1 115 ? 10.422 2.071 9.846 1.00 93.25 115 LEU A CA 1
ATOM 810 C C . LEU A 1 115 ? 9.130 2.874 9.602 1.00 93.25 115 LEU A C 1
ATOM 812 O O . LEU A 1 115 ? 8.261 2.964 10.477 1.00 93.25 115 LEU A O 1
ATOM 816 N N . ILE A 1 116 ? 8.975 3.472 8.416 1.00 91.12 116 ILE A N 1
ATOM 817 C CA . ILE A 1 116 ? 7.744 4.184 8.042 1.00 91.12 116 ILE A CA 1
ATOM 818 C C . ILE A 1 116 ? 6.590 3.202 7.815 1.00 91.12 116 ILE A C 1
ATOM 820 O O . ILE A 1 116 ? 5.462 3.507 8.216 1.00 91.12 116 ILE A O 1
ATOM 824 N N . ASP A 1 117 ? 6.841 2.037 7.216 1.00 90.62 117 ASP A N 1
ATOM 825 C CA . ASP A 1 117 ? 5.818 1.006 7.016 1.00 90.62 117 ASP A CA 1
ATOM 826 C C . ASP A 1 117 ? 5.302 0.459 8.356 1.00 90.62 117 ASP A C 1
ATOM 828 O O . ASP A 1 117 ? 4.088 0.395 8.586 1.00 90.62 117 ASP A O 1
ATOM 832 N N . GLU A 1 118 ? 6.200 0.194 9.312 1.00 92.69 118 GLU A N 1
ATOM 833 C CA . GLU A 1 118 ? 5.821 -0.178 10.678 1.00 92.69 118 GLU A CA 1
ATOM 834 C C . GLU A 1 118 ? 4.955 0.910 11.333 1.00 92.69 118 GLU A C 1
ATOM 836 O O . GLU A 1 118 ? 3.906 0.619 11.925 1.00 92.69 118 GLU A O 1
ATOM 841 N N . ALA A 1 119 ? 5.332 2.182 11.178 1.00 91.62 119 ALA A N 1
ATOM 842 C CA . ALA A 1 119 ? 4.544 3.301 11.677 1.00 91.62 119 ALA A CA 1
ATOM 843 C C . ALA A 1 119 ? 3.133 3.338 11.077 1.00 91.62 119 ALA A C 1
ATOM 845 O O . ALA A 1 119 ? 2.155 3.527 11.809 1.00 91.62 119 ALA A O 1
ATOM 846 N N . VAL A 1 120 ? 2.992 3.124 9.767 1.00 93.31 120 VAL A N 1
ATOM 847 C CA . VAL A 1 120 ? 1.684 3.065 9.097 1.00 93.31 120 VAL A CA 1
ATOM 848 C C . VAL A 1 120 ? 0.858 1.887 9.617 1.00 93.31 120 VAL A C 1
ATOM 850 O O . VAL A 1 120 ? -0.323 2.053 9.956 1.00 93.31 120 VAL A O 1
ATOM 853 N N . LEU A 1 121 ? 1.476 0.714 9.759 1.00 91.88 121 LEU A N 1
ATOM 854 C CA . LEU A 1 121 ? 0.835 -0.478 10.301 1.00 91.88 121 LEU A CA 1
ATOM 855 C C . LEU A 1 121 ? 0.272 -0.217 11.707 1.00 91.88 121 LEU A C 1
ATOM 857 O O . LEU A 1 121 ? -0.905 -0.489 11.972 1.00 91.88 121 LEU A O 1
ATOM 861 N N . VAL A 1 122 ? 1.084 0.344 12.604 1.00 93.50 122 VAL A N 1
ATOM 862 C CA . VAL A 1 122 ? 0.711 0.607 14.003 1.00 93.50 122 VAL A CA 1
ATOM 863 C C . VAL A 1 122 ? -0.330 1.723 14.117 1.00 93.50 122 VAL A C 1
ATOM 865 O O . VAL A 1 122 ? -1.271 1.613 14.905 1.00 93.50 122 VAL A O 1
ATOM 868 N N . LEU A 1 123 ? -0.198 2.794 13.333 1.00 92.06 123 LEU A N 1
ATOM 869 C CA . LEU A 1 123 ? -1.044 3.983 13.458 1.00 92.06 123 LEU A CA 1
ATOM 870 C C . LEU A 1 123 ? -2.389 3.882 12.731 1.00 92.06 123 LEU A C 1
ATOM 872 O O . LEU A 1 123 ? -3.307 4.636 13.078 1.00 92.06 123 LEU A O 1
ATOM 876 N N . TYR A 1 124 ? -2.513 3.015 11.725 1.00 92.00 124 TYR A N 1
ATOM 877 C CA . TYR A 1 124 ? -3.700 2.950 10.865 1.00 92.00 124 TYR A CA 1
ATOM 878 C C . TYR A 1 124 ? -4.286 1.544 10.771 1.00 92.00 124 TYR A C 1
ATOM 880 O O . TYR A 1 124 ? -5.478 1.355 11.030 1.00 92.00 124 TYR A O 1
ATOM 888 N N . VAL A 1 125 ? -3.462 0.545 10.456 1.00 92.81 125 VAL A N 1
ATOM 889 C CA . VAL A 1 125 ? -3.949 -0.807 10.142 1.00 92.81 125 VAL A CA 1
ATOM 890 C C . VAL A 1 125 ? -4.386 -1.553 11.401 1.00 92.81 125 VAL A C 1
ATOM 892 O O . VAL A 1 125 ? -5.521 -2.031 11.480 1.00 92.81 125 VAL A O 1
ATOM 895 N N . GLN A 1 126 ? -3.526 -1.626 12.420 1.00 92.75 126 GLN A N 1
ATOM 896 C CA . GLN A 1 126 ? -3.842 -2.360 13.648 1.00 92.75 126 GLN A CA 1
ATOM 897 C C . GLN A 1 126 ? -5.069 -1.794 14.388 1.00 92.75 126 GLN A C 1
ATOM 899 O O . GLN A 1 126 ? -5.913 -2.591 14.812 1.00 92.75 126 GLN A O 1
ATOM 904 N N . PRO A 1 127 ? -5.247 -0.463 14.543 1.00 93.31 127 PRO A N 1
ATOM 905 C CA . PRO A 1 127 ? -6.453 0.090 15.154 1.00 93.31 127 PRO A CA 1
ATOM 906 C C . PRO A 1 127 ? -7.729 -0.285 14.392 1.00 93.31 127 PRO A C 1
ATOM 908 O O . PRO A 1 127 ? -8.715 -0.679 15.019 1.00 93.31 127 PRO A O 1
ATOM 911 N N . ALA A 1 128 ? -7.705 -0.243 13.055 1.00 92.50 128 ALA A N 1
ATOM 912 C CA . ALA A 1 128 ? -8.845 -0.629 12.225 1.00 92.50 128 ALA A CA 1
ATOM 913 C C . ALA A 1 128 ? -9.194 -2.119 12.386 1.00 92.50 128 ALA A C 1
ATOM 915 O O . ALA A 1 128 ? -10.355 -2.469 12.615 1.00 92.50 128 ALA A O 1
ATOM 916 N N . GLN A 1 129 ? -8.188 -2.998 12.368 1.00 93.44 129 GLN A N 1
ATOM 917 C CA . GLN A 1 129 ? -8.377 -4.434 12.603 1.00 93.44 129 GLN A CA 1
ATOM 918 C C . GLN A 1 129 ? -8.941 -4.719 14.004 1.00 93.44 129 GLN A C 1
ATOM 920 O O . GLN A 1 129 ? -9.887 -5.500 14.158 1.00 93.44 129 GLN A O 1
ATOM 925 N N . ARG A 1 130 ? -8.412 -4.057 15.043 1.00 95.31 130 ARG A N 1
ATOM 926 C CA . ARG A 1 130 ? -8.912 -4.189 16.424 1.00 95.31 130 ARG A CA 1
ATOM 927 C C . ARG A 1 130 ? -10.362 -3.719 16.549 1.00 95.31 130 ARG A C 1
ATOM 929 O O . ARG A 1 130 ? -11.149 -4.384 17.227 1.00 95.31 130 ARG A O 1
ATOM 936 N N . ALA A 1 131 ? -10.734 -2.627 15.879 1.00 93.88 131 ALA A N 1
ATOM 937 C CA . ALA A 1 131 ? -12.108 -2.131 15.847 1.00 93.88 131 ALA A CA 1
ATOM 938 C C . ALA A 1 131 ? -13.063 -3.128 15.167 1.00 93.88 131 ALA A C 1
ATOM 940 O O . ALA A 1 131 ? -14.118 -3.434 15.726 1.00 93.88 131 ALA A O 1
ATOM 941 N N . ALA A 1 132 ? -12.668 -3.712 14.031 1.00 91.81 132 ALA A N 1
ATOM 942 C CA . ALA A 1 132 ? -13.459 -4.729 13.335 1.00 91.81 132 ALA A CA 1
ATOM 943 C C . ALA A 1 132 ? -13.698 -5.970 14.214 1.00 91.81 132 ALA A C 1
ATOM 945 O O . ALA A 1 132 ? -14.837 -6.411 14.393 1.00 91.81 132 ALA A O 1
ATOM 946 N N . MET A 1 133 ? -12.650 -6.491 14.862 1.00 95.94 133 MET A N 1
ATOM 947 C CA . MET A 1 133 ? -12.785 -7.612 15.800 1.00 95.94 133 MET A CA 1
ATOM 948 C C . MET A 1 133 ? -13.670 -7.261 17.007 1.00 95.94 133 MET A C 1
ATOM 950 O O . MET A 1 133 ? -14.440 -8.097 17.489 1.00 95.94 133 MET A O 1
ATOM 954 N N . ALA A 1 134 ? -13.592 -6.027 17.515 1.00 95.56 134 ALA A N 1
ATOM 955 C CA . ALA A 1 134 ? -14.452 -5.563 18.601 1.00 95.56 134 ALA A CA 1
ATOM 956 C C . ALA A 1 134 ? -15.931 -5.510 18.185 1.00 95.56 134 ALA A C 1
ATOM 958 O O . ALA A 1 134 ? -16.780 -6.004 18.930 1.00 95.56 134 ALA A O 1
ATOM 959 N N . GLN A 1 135 ? -16.234 -5.004 16.987 1.00 94.38 135 GLN A N 1
ATOM 960 C CA . GLN A 1 135 ? -17.592 -4.977 16.433 1.00 94.38 135 GLN A CA 1
ATOM 961 C C . GLN A 1 135 ? -18.154 -6.387 16.236 1.00 94.38 135 GLN A C 1
ATOM 963 O O . GLN A 1 135 ? -19.279 -6.664 16.648 1.00 94.38 135 GLN A O 1
ATOM 968 N N . GLN A 1 136 ? -17.352 -7.318 15.712 1.00 94.94 136 GLN A N 1
ATOM 969 C CA . GLN A 1 136 ? -17.757 -8.721 15.590 1.00 94.94 136 GLN A CA 1
ATOM 970 C C . GLN A 1 136 ? -18.076 -9.347 16.955 1.00 94.94 136 GLN A C 1
ATOM 972 O O . GLN A 1 136 ? -19.079 -10.047 17.107 1.00 94.94 136 GLN A O 1
ATOM 977 N N . ARG A 1 137 ? -17.256 -9.080 17.983 1.00 97.12 137 ARG A N 1
ATOM 978 C CA . ARG A 1 137 ? -17.539 -9.542 19.353 1.00 97.12 137 ARG A CA 1
ATOM 979 C C . ARG A 1 137 ? -18.830 -8.933 19.901 1.00 97.12 137 ARG A C 1
ATOM 981 O O . ARG A 1 137 ? -19.598 -9.649 20.543 1.00 97.12 137 ARG A O 1
ATOM 988 N N . ALA A 1 138 ? -19.083 -7.651 19.642 1.00 95.44 138 ALA A N 1
ATOM 989 C CA . ALA A 1 138 ? -20.317 -6.982 20.041 1.00 95.44 138 ALA A CA 1
ATOM 990 C C . ALA A 1 138 ? -21.547 -7.593 19.347 1.00 95.44 138 ALA A C 1
ATOM 992 O O . ALA A 1 138 ? -22.531 -7.888 20.022 1.00 95.44 138 ALA A O 1
ATOM 993 N N . ALA A 1 139 ? -21.461 -7.884 18.045 1.00 93.31 139 ALA A N 1
ATOM 994 C CA . ALA A 1 139 ? -22.528 -8.530 17.280 1.00 93.31 139 ALA A CA 1
ATOM 995 C C . ALA A 1 139 ? -22.855 -9.934 17.816 1.00 93.31 139 ALA A C 1
ATOM 997 O O . ALA A 1 139 ? -24.022 -10.249 18.049 1.00 93.31 139 ALA A O 1
ATOM 998 N N . ARG A 1 140 ? -21.832 -10.750 18.115 1.00 95.56 140 ARG A N 1
ATOM 999 C CA . ARG A 1 140 ? -22.027 -12.079 18.726 1.00 95.56 140 ARG A CA 1
ATOM 1000 C C . ARG A 1 140 ? -22.712 -11.992 20.092 1.00 95.56 140 ARG A C 1
ATOM 1002 O O . ARG A 1 140 ? -23.628 -12.762 20.369 1.00 95.56 140 ARG A O 1
ATOM 1009 N N . ARG A 1 141 ? -22.307 -11.036 20.937 1.00 94.69 141 ARG A N 1
ATOM 1010 C CA . ARG A 1 141 ? -22.942 -10.804 22.248 1.00 94.69 141 ARG A CA 1
ATOM 1011 C C . ARG A 1 141 ? -24.390 -10.331 22.110 1.00 94.69 141 ARG A C 1
ATOM 1013 O O . ARG A 1 141 ? -25.237 -10.766 22.883 1.00 94.69 141 ARG A O 1
ATOM 1020 N N . ALA A 1 142 ? -24.679 -9.470 21.135 1.00 92.81 142 ALA A N 1
ATOM 1021 C CA . ALA A 1 142 ? -26.031 -8.995 20.863 1.00 92.81 142 ALA A CA 1
ATOM 1022 C C . ALA A 1 142 ? -26.948 -10.134 20.392 1.00 92.81 142 ALA A C 1
ATOM 1024 O O . ALA A 1 142 ? -28.045 -10.277 20.925 1.00 92.81 142 ALA A O 1
ATOM 1025 N N . ALA A 1 143 ? -26.474 -10.982 19.473 1.00 90.25 143 ALA A N 1
ATOM 1026 C CA . ALA A 1 143 ? -27.209 -12.157 19.004 1.00 90.25 143 ALA A CA 1
ATOM 1027 C C . ALA A 1 143 ? -27.496 -13.148 20.144 1.00 90.25 143 ALA A C 1
ATOM 1029 O O . ALA A 1 143 ? -28.621 -13.616 20.280 1.00 90.25 143 ALA A O 1
ATOM 1030 N N . ALA A 1 144 ? -26.521 -13.402 21.024 1.00 90.31 144 ALA A N 1
ATOM 1031 C CA . ALA A 1 144 ? -26.706 -14.286 22.177 1.00 90.31 144 ALA A CA 1
ATOM 1032 C C . ALA A 1 144 ? -27.705 -13.744 23.220 1.00 90.31 144 ALA A C 1
ATOM 1034 O O . ALA A 1 144 ? -28.303 -14.520 23.960 1.00 90.31 144 ALA A O 1
ATOM 1035 N N . LYS A 1 145 ? -27.887 -12.417 23.297 1.00 87.50 145 LYS A N 1
ATOM 1036 C CA . LYS A 1 145 ? -28.847 -11.780 24.213 1.00 87.50 145 LYS A CA 1
ATOM 1037 C C . LYS A 1 145 ? -30.277 -11.777 23.664 1.00 87.50 145 LYS A C 1
ATOM 1039 O O . LYS A 1 145 ? -31.206 -11.509 24.426 1.00 87.50 145 LYS A O 1
ATOM 1044 N N . GLN A 1 146 ? -30.475 -12.061 22.375 1.00 76.94 146 GLN A N 1
ATOM 1045 C CA . GLN A 1 146 ? -31.823 -12.188 21.833 1.00 76.94 146 GLN A CA 1
ATOM 1046 C C . GLN A 1 146 ? -32.496 -13.411 22.471 1.00 76.94 146 GLN A C 1
ATOM 1048 O O . GLN A 1 146 ? -31.930 -14.507 22.439 1.00 76.94 146 GLN A O 1
ATOM 1053 N N . PRO A 1 147 ? -33.674 -13.244 23.098 1.00 66.62 147 PRO A N 1
ATOM 1054 C CA . PRO A 1 147 ? -34.384 -14.368 23.681 1.00 66.62 147 PRO A CA 1
ATOM 1055 C C . PRO A 1 147 ? -34.667 -15.380 22.574 1.00 66.62 147 PRO A C 1
ATOM 1057 O O . PRO A 1 147 ? -35.180 -15.008 21.517 1.00 66.62 147 PRO A O 1
ATOM 1060 N N . SER A 1 148 ? -34.322 -16.651 22.815 1.00 69.25 148 SER A N 1
ATOM 1061 C CA . SER A 1 148 ? -34.707 -17.733 21.907 1.00 69.25 148 SER A CA 1
ATOM 1062 C C . SER A 1 148 ? -36.193 -17.584 21.582 1.00 69.25 148 SER A C 1
ATOM 1064 O O . SER A 1 148 ? -36.979 -17.375 22.518 1.00 69.25 148 SER A O 1
ATOM 1066 N N . PRO A 1 149 ? -36.596 -17.670 20.299 1.00 65.62 149 PRO A N 1
ATOM 1067 C CA . PRO A 1 149 ? -38.006 -17.656 19.958 1.00 65.62 149 PRO A CA 1
ATOM 1068 C C . PRO A 1 149 ? -38.654 -18.751 20.796 1.00 65.62 149 PRO A C 1
ATOM 1070 O O . PRO A 1 149 ? -38.211 -19.903 20.759 1.00 65.62 149 PRO A O 1
ATOM 1073 N N . ARG A 1 150 ? -39.625 -18.370 21.640 1.00 60.75 150 ARG A N 1
ATOM 1074 C CA . ARG A 1 150 ? -40.374 -19.334 22.445 1.00 60.75 150 ARG A CA 1
ATOM 1075 C C . ARG A 1 150 ? -40.829 -20.411 21.470 1.00 60.75 150 ARG A C 1
ATOM 1077 O O . ARG A 1 150 ? -41.615 -20.110 20.573 1.00 60.75 150 ARG A O 1
ATOM 1084 N N . ARG A 1 151 ? -40.328 -21.645 21.618 1.00 63.12 151 ARG A N 1
ATOM 1085 C CA . ARG A 1 151 ? -41.011 -22.794 21.024 1.00 63.12 151 ARG A CA 1
ATOM 1086 C C . ARG A 1 151 ? -42.449 -22.662 21.506 1.00 63.12 151 ARG A C 1
ATOM 1088 O O . ARG A 1 151 ? -42.678 -22.638 22.717 1.00 63.12 151 ARG A O 1
ATOM 1095 N N . GLY A 1 152 ? -43.379 -22.457 20.571 1.00 62.34 152 GLY A N 1
ATOM 1096 C CA . GLY A 1 152 ? -44.806 -22.483 20.871 1.00 62.34 152 GLY A CA 1
ATOM 1097 C C . GLY A 1 152 ? -45.118 -23.748 21.674 1.00 62.34 152 GLY A C 1
ATOM 1098 O O . GLY A 1 152 ? -44.361 -24.718 21.557 1.00 62.34 152 GLY A O 1
ATOM 1099 N N . PRO A 1 153 ? -46.153 -23.727 22.531 1.00 60.12 153 PRO A N 1
ATOM 1100 C CA . PRO A 1 153 ? -46.430 -24.821 23.451 1.00 60.12 153 PRO A CA 1
ATOM 1101 C C . PRO A 1 153 ? -46.398 -26.140 22.683 1.00 60.12 153 PRO A C 1
ATOM 1103 O O . PRO A 1 153 ? -47.218 -26.376 21.796 1.00 60.12 153 PRO A O 1
ATOM 1106 N N . ALA A 1 154 ? -45.394 -26.966 22.982 1.00 58.06 154 ALA A N 1
ATOM 1107 C CA . ALA A 1 154 ? -45.350 -28.322 22.483 1.00 58.06 154 ALA A CA 1
ATOM 1108 C C . ALA A 1 154 ? -46.617 -28.993 23.009 1.00 58.06 154 ALA A C 1
ATOM 1110 O O . ALA A 1 154 ? -46.811 -29.066 24.223 1.00 58.06 154 ALA A O 1
ATOM 1111 N N . SER A 1 155 ? -47.489 -29.397 22.084 1.00 55.59 155 SER A N 1
ATOM 1112 C CA . SER A 1 155 ? -48.629 -30.273 22.329 1.00 55.59 155 SER A CA 1
ATOM 1113 C C . SER A 1 155 ? -48.236 -31.326 23.361 1.00 55.59 155 SER A C 1
ATOM 1115 O O . SER A 1 155 ? -47.412 -32.201 23.092 1.00 55.59 155 SER A O 1
ATOM 1117 N N . ALA A 1 156 ? -48.783 -31.187 24.567 1.00 52.16 156 ALA A N 1
ATOM 1118 C CA . ALA A 1 156 ? -48.597 -32.115 25.663 1.00 52.16 156 ALA A CA 1
ATOM 1119 C C . ALA A 1 156 ? -49.380 -33.394 25.348 1.00 52.16 156 ALA A C 1
ATOM 1121 O O . ALA A 1 156 ? -50.494 -33.592 25.819 1.00 52.16 156 ALA A O 1
ATOM 1122 N N . SER A 1 157 ? -48.807 -34.263 24.523 1.00 57.66 157 SER A N 1
ATOM 1123 C CA . SER A 1 157 ? -49.310 -35.615 24.312 1.00 57.66 157 SER A CA 1
ATOM 1124 C C . SER A 1 157 ? -48.182 -36.603 24.589 1.00 57.66 157 SER A C 1
ATOM 1126 O O . SER A 1 157 ? -47.330 -36.837 23.737 1.00 57.66 157 SER A O 1
ATOM 1128 N N . GLY A 1 158 ? -48.189 -37.159 25.804 1.00 56.41 158 GLY A N 1
ATOM 1129 C CA . GLY A 1 158 ? -47.444 -38.369 26.154 1.00 56.41 158 GLY A CA 1
ATOM 1130 C C . GLY A 1 158 ? -46.169 -38.146 26.965 1.00 56.41 158 GLY A C 1
ATOM 1131 O O . GLY A 1 158 ? -45.068 -38.168 26.425 1.00 56.41 158 GLY A O 1
ATOM 1132 N N . ARG A 1 159 ? -46.302 -38.040 28.293 1.00 52.38 159 ARG A N 1
ATOM 1133 C CA . ARG A 1 159 ? -45.239 -38.463 29.218 1.00 52.38 159 ARG A CA 1
ATOM 1134 C C . ARG A 1 159 ? -45.721 -39.708 29.975 1.00 52.38 159 ARG A C 1
ATOM 1136 O O . ARG A 1 159 ? -46.753 -39.615 30.635 1.00 52.38 159 ARG A O 1
ATOM 1143 N N . PRO A 1 160 ? -45.015 -40.848 29.896 1.00 53.03 160 PRO A N 1
ATOM 1144 C CA . PRO A 1 160 ? -45.281 -41.994 30.753 1.00 53.03 160 PRO A CA 1
ATOM 1145 C C . PRO A 1 160 ? -44.781 -41.717 32.177 1.00 53.03 160 PRO A C 1
ATOM 1147 O O . PRO A 1 160 ? -43.708 -41.147 32.383 1.00 53.03 160 PRO A O 1
ATOM 1150 N N . HIS A 1 161 ? -45.588 -42.112 33.159 1.00 50.75 161 HIS A N 1
ATOM 1151 C CA . HIS A 1 161 ? -45.264 -42.058 34.578 1.00 50.75 161 HIS A CA 1
ATOM 1152 C C . HIS A 1 161 ? -44.120 -43.033 34.902 1.00 50.75 161 HIS A C 1
ATOM 1154 O O . HIS A 1 161 ? -44.294 -44.245 34.824 1.00 50.75 161 HIS A O 1
ATOM 1160 N N . GLY A 1 162 ? -42.965 -42.499 35.297 1.00 47.97 162 GLY A N 1
ATOM 1161 C CA . GLY A 1 162 ? -41.863 -43.240 35.910 1.00 47.97 162 GLY A CA 1
ATOM 1162 C C . GLY A 1 162 ? -41.264 -42.372 37.010 1.00 47.97 162 GLY A C 1
ATOM 1163 O O . GLY A 1 162 ? -40.599 -41.379 36.720 1.00 47.97 162 GLY A O 1
ATOM 1164 N N . GLY A 1 163 ? -41.614 -42.679 38.258 1.00 51.38 163 GLY A N 1
ATOM 1165 C CA . GLY A 1 163 ? -41.306 -41.869 39.431 1.00 51.38 163 GLY A CA 1
ATOM 1166 C C . GLY A 1 163 ? -39.828 -41.877 39.814 1.00 51.38 163 GLY A C 1
ATOM 1167 O O . GLY A 1 163 ? -39.181 -42.918 39.817 1.00 51.38 163 GLY A O 1
ATOM 1168 N N . TRP A 1 164 ? -39.346 -40.705 40.219 1.00 52.88 164 TRP A N 1
ATOM 1169 C CA . TRP A 1 164 ? -38.192 -40.550 41.098 1.00 52.88 164 TRP A CA 1
ATOM 1170 C C . TRP A 1 164 ? -38.645 -39.721 42.308 1.00 52.88 164 TRP A C 1
ATOM 1172 O O . TRP A 1 164 ? -39.350 -38.727 42.112 1.00 52.88 164 TRP A O 1
ATOM 1182 N N . PRO A 1 165 ? -38.311 -40.116 43.547 1.00 55.62 165 PRO A N 1
ATOM 1183 C CA . PRO A 1 165 ? -38.694 -39.368 44.734 1.00 55.62 165 PRO A CA 1
ATOM 1184 C C . PRO A 1 165 ? -37.705 -38.217 44.954 1.00 55.62 165 PRO A C 1
ATOM 1186 O O . PRO A 1 165 ? -36.526 -38.438 45.219 1.00 55.62 165 PRO A O 1
ATOM 1189 N N . TRP A 1 166 ? -38.183 -36.982 44.842 1.00 56.91 166 TRP A N 1
ATOM 1190 C CA . TRP A 1 166 ? -37.484 -35.782 45.304 1.00 56.91 166 TRP A CA 1
ATOM 1191 C C . TRP A 1 166 ? -38.034 -35.399 46.681 1.00 56.91 166 TRP A C 1
ATOM 1193 O O . TRP A 1 166 ? -39.210 -35.062 46.811 1.00 56.91 166 TRP A O 1
ATOM 1203 N N . ASP A 1 167 ? -37.173 -35.483 47.695 1.00 55.81 167 ASP A N 1
ATOM 1204 C CA . ASP A 1 167 ? -37.398 -35.004 49.060 1.00 55.81 167 ASP A CA 1
ATOM 1205 C C . ASP A 1 167 ? -37.055 -33.498 49.130 1.00 55.81 167 ASP A C 1
ATOM 1207 O O . ASP A 1 167 ? -35.932 -33.114 48.793 1.00 55.81 167 ASP A O 1
ATOM 1211 N N . PRO A 1 168 ? -37.989 -32.616 49.524 1.00 52.53 168 PRO A N 1
ATOM 1212 C CA . PRO A 1 168 ? -37.758 -31.174 49.579 1.00 52.53 168 PRO A CA 1
ATOM 1213 C C . PRO A 1 168 ? -36.956 -30.690 50.807 1.00 52.53 168 PRO A C 1
ATOM 1215 O O . PRO A 1 168 ? -36.809 -29.481 50.981 1.00 52.53 168 PRO A O 1
ATOM 1218 N N . SER A 1 169 ? -36.423 -31.574 51.659 1.00 54.62 169 SER A N 1
ATOM 1219 C CA . SER A 1 169 ? -35.763 -31.180 52.918 1.00 54.62 169 SER A CA 1
ATOM 1220 C C . SER A 1 169 ? -34.227 -31.036 52.880 1.00 54.62 169 SER A C 1
ATOM 1222 O O . SER A 1 169 ? -33.632 -30.660 53.889 1.00 54.62 169 SER A O 1
ATOM 1224 N N . SER A 1 170 ? -33.554 -31.246 51.739 1.00 52.47 170 SER A N 1
ATOM 1225 C CA . SER A 1 170 ? -32.079 -31.348 51.688 1.00 52.47 170 SER A CA 1
ATOM 1226 C C . SER A 1 170 ? -31.334 -30.257 50.897 1.00 52.47 170 SER A C 1
ATOM 1228 O O . SER A 1 170 ? -30.347 -30.551 50.220 1.00 52.47 170 SER A O 1
ATOM 1230 N N . CYS A 1 171 ? -31.740 -28.986 50.977 1.00 42.19 171 CYS A N 1
ATOM 1231 C CA . CYS A 1 171 ? -30.920 -27.867 50.479 1.00 42.19 171 CYS A CA 1
ATOM 1232 C C . CYS A 1 171 ? -30.734 -26.778 51.541 1.00 42.19 171 CYS A C 1
ATOM 1234 O O . CYS A 1 171 ? -31.215 -25.656 51.415 1.00 42.19 171 CYS A O 1
ATOM 1236 N N . SER A 1 172 ? -29.972 -27.112 52.580 1.00 42.94 172 SER A N 1
ATOM 1237 C CA . SER A 1 172 ? -29.257 -26.122 53.383 1.00 42.94 172 SER A CA 1
ATOM 1238 C C . SER A 1 172 ? -28.000 -25.706 52.614 1.00 42.94 172 SER A C 1
ATOM 1240 O O . SER A 1 172 ? -27.047 -26.477 52.534 1.00 42.94 172 SER A O 1
ATOM 1242 N N . CYS A 1 173 ? -27.976 -24.501 52.043 1.00 39.09 173 CYS A N 1
ATOM 1243 C CA . CYS A 1 173 ? -26.738 -23.850 51.605 1.00 39.09 173 CYS A CA 1
ATOM 1244 C C . CYS A 1 173 ? -26.263 -22.903 52.720 1.00 39.09 173 CYS A C 1
ATOM 1246 O O . CYS A 1 173 ? -26.888 -21.859 52.906 1.00 39.09 173 CYS A O 1
ATOM 1248 N N . PRO A 1 174 ? -25.176 -23.198 53.458 1.00 55.56 174 PRO A N 1
ATOM 1249 C CA . PRO A 1 174 ? -24.620 -22.279 54.436 1.00 55.56 174 PRO A CA 1
ATOM 1250 C C . PRO A 1 174 ? -23.387 -21.602 53.839 1.00 55.56 174 PRO A C 1
ATOM 1252 O O . PRO A 1 174 ? -22.269 -21.946 54.195 1.00 55.56 174 PRO A O 1
ATOM 1255 N N . ILE A 1 175 ? -23.554 -20.677 52.893 1.00 52.94 175 ILE A N 1
ATOM 1256 C CA . ILE A 1 175 ? -22.428 -19.871 52.403 1.00 52.94 175 ILE A CA 1
ATOM 1257 C C . ILE A 1 175 ? -22.914 -18.433 52.178 1.00 52.94 175 ILE A C 1
ATOM 1259 O O . ILE A 1 175 ? -23.357 -18.045 51.100 1.00 52.94 175 ILE A O 1
ATOM 1263 N N . SER A 1 176 ? -22.846 -17.642 53.246 1.00 47.06 176 SER A N 1
ATOM 1264 C CA . SER A 1 176 ? -22.900 -16.185 53.222 1.00 47.06 176 SER A CA 1
ATOM 1265 C C . SER A 1 176 ? -21.541 -15.642 52.764 1.00 47.06 176 SER A C 1
ATOM 1267 O O . SER A 1 176 ? -20.556 -15.709 53.493 1.00 47.06 176 SER A O 1
ATOM 1269 N N . TRP A 1 177 ? -21.467 -15.099 51.547 1.00 41.12 177 TRP A N 1
ATOM 1270 C CA . TRP A 1 177 ? -20.328 -14.282 51.102 1.00 41.12 177 TRP A CA 1
ATOM 1271 C C . TRP A 1 177 ? -20.733 -12.804 51.084 1.00 41.12 177 TRP A C 1
ATOM 1273 O O . TRP A 1 177 ? -21.705 -12.457 50.410 1.00 41.12 177 TRP A O 1
ATOM 1283 N N . PRO A 1 178 ? -20.003 -11.910 51.776 1.00 50.44 178 PRO A N 1
ATOM 1284 C CA . PRO A 1 178 ? -20.296 -10.485 51.801 1.00 50.44 178 PRO A CA 1
ATOM 1285 C C . PRO A 1 178 ? -19.478 -9.757 50.726 1.00 50.44 178 PRO A C 1
ATOM 1287 O O . PRO A 1 178 ? -18.537 -9.043 51.039 1.00 50.44 178 PRO A O 1
ATOM 1290 N N . TRP A 1 179 ? -19.807 -9.942 49.447 1.00 51.91 179 TRP A N 1
ATOM 1291 C CA . TRP A 1 179 ? -19.215 -9.151 48.356 1.00 51.91 179 TRP A CA 1
ATOM 1292 C C . TRP A 1 179 ? -20.281 -8.816 47.310 1.00 51.91 179 TRP A C 1
ATOM 1294 O O . TRP A 1 179 ? -20.279 -9.320 46.193 1.00 51.91 179 TRP A O 1
ATOM 1304 N N . CYS A 1 180 ? -21.231 -7.967 47.696 1.00 37.00 180 CYS A N 1
ATOM 1305 C CA . CYS A 1 180 ? -22.129 -7.267 46.779 1.00 37.00 180 CYS A CA 1
ATOM 1306 C C . CYS A 1 180 ? -22.422 -5.875 47.348 1.00 37.00 180 CYS A C 1
ATOM 1308 O O . CYS A 1 180 ? -23.468 -5.633 47.940 1.00 37.00 180 CYS A O 1
ATOM 1310 N N . SER A 1 181 ? -21.474 -4.958 47.165 1.00 41.88 181 SER A N 1
ATOM 1311 C CA . SER A 1 181 ? -21.731 -3.519 47.256 1.00 41.88 181 SER A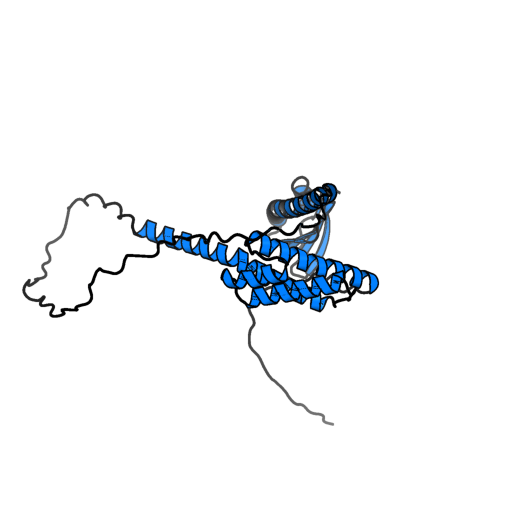 CA 1
ATOM 1312 C C . SER A 1 181 ? -21.936 -2.974 45.840 1.00 41.88 181 SER A C 1
ATOM 1314 O O . SER A 1 181 ? -21.016 -3.080 45.026 1.00 41.88 181 SER A O 1
ATOM 1316 N N . PRO A 1 182 ? -23.085 -2.360 45.511 1.00 47.78 182 PRO A N 1
ATOM 1317 C CA . PRO A 1 182 ? -23.260 -1.612 44.276 1.00 47.78 182 PRO A CA 1
ATOM 1318 C C . PRO A 1 182 ? -22.997 -0.127 44.556 1.00 47.78 182 PRO A C 1
ATOM 1320 O O . PRO A 1 182 ? -23.910 0.609 44.914 1.00 47.78 182 PRO A O 1
ATOM 1323 N N . ALA A 1 183 ? -21.747 0.327 44.443 1.00 47.91 183 ALA A N 1
ATOM 1324 C CA . ALA A 1 183 ? -21.433 1.746 44.658 1.00 47.91 183 ALA A CA 1
ATOM 1325 C C . ALA A 1 183 ? -20.166 2.232 43.936 1.00 47.91 183 ALA A C 1
ATOM 1327 O O . ALA A 1 183 ? -19.377 2.945 44.533 1.00 47.91 183 ALA A O 1
ATOM 1328 N N . TRP A 1 184 ? -19.940 1.866 42.671 1.00 44.03 184 TRP A N 1
ATOM 1329 C CA . TRP A 1 184 ? -18.830 2.425 41.875 1.00 44.03 184 TRP A CA 1
ATOM 1330 C C . TRP A 1 184 ? -19.228 2.647 40.412 1.00 44.03 184 TRP A C 1
ATOM 1332 O O . TRP A 1 184 ? -18.607 2.117 39.503 1.00 44.03 184 TRP A O 1
ATOM 1342 N N . TRP A 1 185 ? -20.275 3.434 40.162 1.00 43.78 185 TRP A N 1
ATOM 1343 C CA . TRP A 1 185 ? -20.476 4.085 38.862 1.00 43.78 185 TRP A CA 1
ATOM 1344 C C . TRP A 1 185 ? -20.799 5.555 39.106 1.00 43.78 185 TRP A C 1
ATOM 1346 O O . TRP A 1 185 ? -21.951 5.950 39.255 1.00 43.78 185 TRP A O 1
ATOM 1356 N N . SER A 1 186 ? -19.753 6.370 39.208 1.00 46.81 186 SER A N 1
ATOM 1357 C CA . SER A 1 186 ? -19.820 7.817 39.022 1.00 46.81 186 SER A CA 1
ATOM 1358 C C . SER A 1 186 ? -18.425 8.356 38.724 1.00 46.81 186 SER A C 1
ATOM 1360 O O . SER A 1 186 ? -17.454 7.975 39.367 1.00 46.81 186 SER A O 1
ATOM 1362 N N . SER A 1 187 ? -18.380 9.290 37.773 1.00 48.72 187 SER A N 1
ATOM 1363 C CA . SER A 1 187 ? -17.272 10.175 37.384 1.00 48.72 187 SER A CA 1
ATOM 1364 C C . SER A 1 187 ? -16.211 9.653 36.399 1.00 48.72 187 SER A C 1
ATOM 1366 O O . SER A 1 187 ? -15.110 9.260 36.753 1.00 48.72 187 SER A O 1
ATOM 1368 N N . ALA A 1 188 ? -16.512 9.827 35.110 1.00 45.34 188 ALA A N 1
ATOM 1369 C CA . ALA A 1 188 ? -15.523 10.238 34.110 1.00 45.34 188 ALA A CA 1
ATOM 1370 C C . ALA A 1 188 ? -16.182 11.193 33.096 1.00 45.34 188 ALA A C 1
ATOM 1372 O O . ALA A 1 188 ? -16.244 10.934 31.900 1.00 45.34 188 ALA A O 1
ATOM 1373 N N . GLY A 1 189 ? -16.733 12.302 33.601 1.00 37.81 189 GLY A N 1
ATOM 1374 C CA . GLY A 1 189 ? -17.091 13.451 32.773 1.00 37.81 189 GLY A CA 1
ATOM 1375 C C . GLY A 1 189 ? -15.831 14.266 32.505 1.00 37.81 189 GLY A C 1
ATOM 1376 O O . GLY A 1 189 ? -15.315 14.920 33.408 1.00 37.81 189 GLY A O 1
ATOM 1377 N N . TRP A 1 190 ? -15.306 14.205 31.284 1.00 43.22 190 TRP A N 1
ATOM 1378 C CA . TRP A 1 190 ? -14.176 15.031 30.865 1.00 43.22 190 TRP A CA 1
ATOM 1379 C C . TRP A 1 190 ? -14.700 16.426 30.518 1.00 43.22 190 TRP A C 1
ATOM 1381 O O . TRP A 1 190 ? -15.070 16.713 29.385 1.00 43.22 190 TRP A O 1
ATOM 1391 N N . ALA A 1 191 ? -14.772 17.291 31.528 1.00 39.03 191 ALA A N 1
ATOM 1392 C CA . ALA A 1 191 ? -14.982 18.720 31.346 1.00 39.03 191 ALA A CA 1
ATOM 1393 C C . ALA A 1 191 ? -13.617 19.395 31.149 1.00 39.03 191 ALA A C 1
ATOM 1395 O O . ALA A 1 191 ? -12.907 19.691 32.111 1.00 39.03 191 ALA A O 1
ATOM 1396 N N . THR A 1 192 ? -13.230 19.645 29.900 1.00 51.12 192 THR A N 1
ATOM 1397 C CA . THR A 1 192 ? -12.060 20.474 29.590 1.00 51.12 192 THR A CA 1
ATOM 1398 C C . THR A 1 192 ? -12.378 21.938 29.876 1.00 51.12 192 THR A C 1
ATOM 1400 O O . THR A 1 192 ? -13.088 22.605 29.125 1.00 51.12 192 THR A O 1
ATOM 1403 N N . ARG A 1 193 ? -11.840 22.437 30.990 1.00 38.41 193 ARG A N 1
ATOM 1404 C CA . ARG A 1 193 ? -11.801 23.853 31.360 1.00 38.41 193 ARG A CA 1
ATOM 1405 C C . ARG A 1 193 ? -10.632 24.504 30.604 1.00 38.41 193 ARG A C 1
ATOM 1407 O O . ARG A 1 193 ? -9.484 24.133 30.825 1.00 38.41 193 ARG A O 1
ATOM 1414 N N . LEU A 1 194 ? -10.913 25.435 29.692 1.00 46.72 194 LEU A N 1
ATOM 1415 C CA . LEU A 1 194 ? -9.891 26.219 28.983 1.00 46.72 194 LEU A CA 1
ATOM 1416 C C . LEU A 1 194 ? -9.318 27.310 29.907 1.00 46.72 194 LEU A C 1
ATOM 1418 O O . LEU A 1 194 ? -10.102 28.080 30.463 1.00 46.72 194 LEU A O 1
ATOM 1422 N N . PRO A 1 195 ? -7.989 27.459 30.038 1.00 53.75 195 PRO A N 1
ATOM 1423 C CA . PRO A 1 195 ? -7.401 28.684 30.558 1.00 53.75 195 PRO A CA 1
ATOM 1424 C C . PRO A 1 195 ? -7.284 29.738 29.447 1.00 53.75 195 PRO A C 1
ATOM 1426 O O . PRO A 1 195 ? -6.535 29.588 28.481 1.00 53.75 195 PRO A O 1
ATOM 1429 N N . THR A 1 196 ? -8.001 30.848 29.608 1.00 55.00 196 THR A N 1
ATOM 1430 C CA . THR A 1 196 ? -7.725 32.112 28.919 1.00 55.00 196 THR A CA 1
ATOM 1431 C C . THR A 1 196 ? -6.507 32.775 29.557 1.00 55.00 196 THR A C 1
ATOM 1433 O O . THR A 1 196 ? -6.603 33.325 30.651 1.00 55.00 196 THR A O 1
ATOM 1436 N N . ALA A 1 197 ? -5.369 32.762 28.866 1.00 44.31 197 ALA A N 1
ATOM 1437 C CA . ALA A 1 197 ? -4.237 33.628 29.181 1.00 44.31 197 ALA A CA 1
ATOM 1438 C C . ALA A 1 197 ? -3.678 34.223 27.885 1.00 44.31 197 ALA A C 1
ATOM 1440 O O . ALA A 1 197 ? -3.222 33.514 26.986 1.00 44.31 197 ALA A O 1
ATOM 1441 N N . GLY A 1 198 ? -3.775 35.549 27.783 1.00 57.22 198 GLY A N 1
ATOM 1442 C CA . GLY A 1 198 ? -3.352 36.324 26.628 1.00 57.22 198 GLY A CA 1
ATOM 1443 C C . GLY A 1 198 ? -1.854 36.213 26.355 1.00 57.22 198 GLY A C 1
ATOM 1444 O O . GLY A 1 198 ? -1.024 36.322 27.255 1.00 57.22 198 GLY A O 1
ATOM 1445 N N . ARG A 1 199 ? -1.503 36.067 25.076 1.00 42.59 199 ARG A N 1
ATOM 1446 C CA . ARG A 1 199 ? -0.155 36.333 24.568 1.00 42.59 199 ARG A CA 1
ATOM 1447 C C . ARG A 1 199 ? -0.216 37.413 23.503 1.00 42.59 199 ARG A C 1
ATOM 1449 O O . ARG A 1 199 ? -0.998 37.333 22.555 1.00 42.59 199 ARG A O 1
ATOM 1456 N N . LYS A 1 200 ? 0.634 38.424 23.683 1.00 52.88 200 LYS A N 1
ATOM 1457 C CA . LYS A 1 200 ? 0.878 39.495 22.720 1.00 52.88 200 LYS A CA 1
ATOM 1458 C C . LYS A 1 200 ? 1.413 38.895 21.416 1.00 52.88 200 LYS A C 1
ATOM 1460 O O . LYS A 1 200 ? 2.323 38.069 21.434 1.00 52.88 200 LYS A O 1
ATOM 1465 N N . ARG A 1 201 ? 0.813 39.292 20.293 1.00 43.78 201 ARG A N 1
ATOM 1466 C CA . ARG A 1 201 ? 1.222 38.890 18.943 1.00 43.78 201 ARG A CA 1
ATOM 1467 C C . ARG A 1 201 ? 2.510 39.625 18.568 1.00 43.78 201 ARG A C 1
ATOM 1469 O O . ARG A 1 201 ? 2.514 40.849 18.538 1.00 43.78 201 ARG A O 1
ATOM 1476 N N . ALA A 1 202 ? 3.564 38.880 18.249 1.00 51.19 202 ALA A N 1
ATOM 1477 C CA . ALA A 1 202 ? 4.673 39.390 17.449 1.00 51.19 202 ALA A CA 1
ATOM 1478 C C . ALA A 1 202 ? 4.311 39.277 15.952 1.00 51.19 202 ALA A C 1
ATOM 1480 O O . ALA A 1 202 ? 3.630 38.315 15.570 1.00 51.19 202 ALA A O 1
ATOM 1481 N N . PRO A 1 203 ? 4.723 40.231 15.099 1.00 53.56 203 PRO A N 1
ATOM 1482 C CA . PRO A 1 203 ? 4.419 40.200 13.674 1.00 53.56 203 PRO A CA 1
ATOM 1483 C C . PRO A 1 203 ? 5.207 39.075 12.990 1.00 53.56 203 PRO A C 1
ATOM 1485 O O . PRO A 1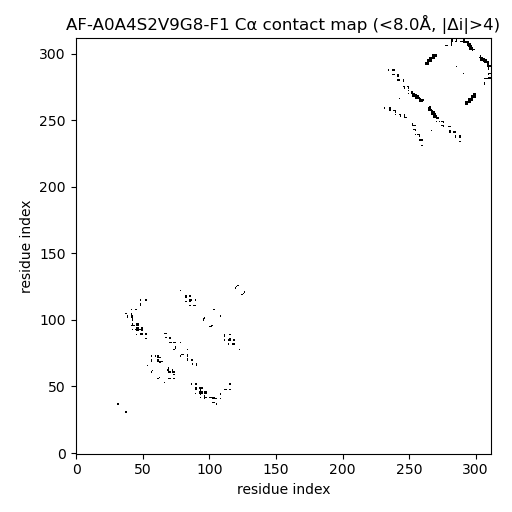 203 ? 6.434 39.079 12.954 1.00 53.56 203 PRO A O 1
ATOM 1488 N N . ARG A 1 204 ? 4.488 38.087 12.447 1.00 45.38 204 ARG A N 1
ATOM 1489 C CA . ARG A 1 204 ? 5.051 37.082 11.540 1.00 45.38 204 ARG A CA 1
ATOM 1490 C C . ARG A 1 204 ? 5.208 37.717 10.163 1.00 45.38 204 ARG A C 1
ATOM 1492 O O . ARG A 1 204 ? 4.207 38.053 9.535 1.00 45.38 204 ARG A O 1
ATOM 1499 N N . ALA A 1 205 ? 6.448 37.845 9.698 1.00 46.12 205 ALA A N 1
ATOM 1500 C CA . ALA A 1 205 ? 6.749 38.061 8.291 1.00 46.12 205 ALA A CA 1
ATOM 1501 C C . ALA A 1 205 ? 6.176 36.877 7.495 1.00 46.12 205 ALA A C 1
ATOM 1503 O O . ALA A 1 205 ? 6.593 35.730 7.661 1.00 46.12 205 ALA A O 1
ATOM 1504 N N . GLY A 1 206 ? 5.130 37.148 6.718 1.00 41.78 206 GLY A N 1
ATOM 1505 C CA . GLY A 1 206 ? 4.433 36.151 5.923 1.00 41.78 206 GLY A CA 1
ATOM 1506 C C . GLY A 1 206 ? 5.251 35.785 4.696 1.00 41.78 206 GLY A C 1
ATOM 1507 O O . GLY A 1 206 ? 5.208 36.493 3.698 1.00 41.78 206 GLY A O 1
ATOM 1508 N N . LEU A 1 207 ? 5.945 34.650 4.745 1.00 46.22 207 LEU A N 1
ATOM 1509 C CA . LEU A 1 207 ? 6.375 33.959 3.536 1.00 46.22 207 LEU A CA 1
ATOM 1510 C C . LEU A 1 207 ? 5.158 33.199 2.995 1.00 46.22 207 LEU A C 1
ATOM 1512 O O . LEU A 1 207 ? 4.866 32.069 3.389 1.00 46.22 207 LEU A O 1
ATOM 1516 N N . THR A 1 208 ? 4.365 33.865 2.160 1.00 46.88 208 THR A N 1
ATOM 1517 C CA . THR A 1 208 ? 3.178 33.280 1.537 1.00 46.88 208 THR A CA 1
ATOM 1518 C C . THR A 1 208 ? 3.600 32.306 0.438 1.00 46.88 208 THR A C 1
ATOM 1520 O O . THR A 1 208 ? 3.653 32.662 -0.734 1.00 46.88 208 THR A O 1
ATOM 1523 N N . TRP A 1 209 ? 3.869 31.052 0.806 1.00 45.91 209 TRP A N 1
ATOM 1524 C CA . TRP A 1 209 ? 3.965 29.910 -0.115 1.00 45.91 209 TRP A CA 1
ATOM 1525 C C . TRP A 1 209 ? 2.561 29.544 -0.636 1.00 45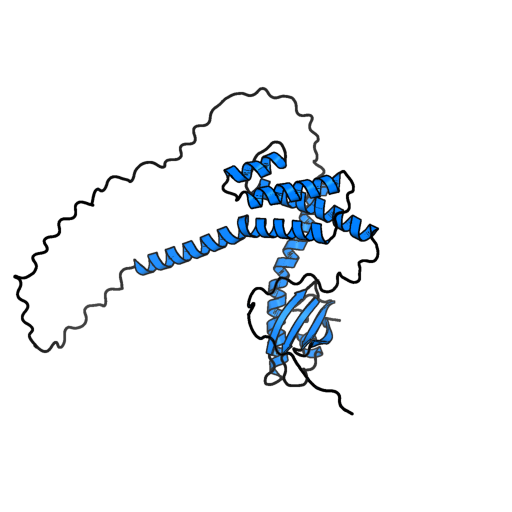.91 209 TRP A C 1
ATOM 1527 O O . TRP A 1 209 ? 2.000 28.489 -0.358 1.00 45.91 209 TRP A O 1
ATOM 1537 N N . ARG A 1 210 ? 1.930 30.476 -1.352 1.00 44.66 210 ARG A N 1
ATOM 1538 C CA . ARG A 1 210 ? 0.685 30.260 -2.099 1.00 44.66 210 ARG A CA 1
ATOM 1539 C C . ARG A 1 210 ? 1.014 30.329 -3.582 1.00 44.66 210 ARG A C 1
ATOM 1541 O O . ARG A 1 210 ? 0.601 31.255 -4.265 1.00 44.66 210 ARG A O 1
ATOM 1548 N N . SER A 1 211 ? 1.777 29.356 -4.070 1.00 54.62 211 SER A N 1
ATOM 1549 C CA . SER A 1 211 ? 1.844 29.105 -5.509 1.00 54.62 211 SER A CA 1
ATOM 1550 C C . SER A 1 211 ? 0.837 27.992 -5.829 1.00 54.62 211 SER A C 1
ATOM 1552 O O . SER A 1 211 ? 1.133 26.823 -5.568 1.00 54.62 211 SER A O 1
ATOM 1554 N N . PRO A 1 212 ? -0.378 28.318 -6.319 1.00 55.91 212 PRO A N 1
ATOM 1555 C CA . PRO A 1 212 ? -1.455 27.343 -6.540 1.00 55.91 212 PRO A CA 1
ATOM 1556 C C . PRO A 1 212 ? -1.070 26.224 -7.522 1.00 55.91 212 PRO A C 1
ATOM 1558 O O . PRO A 1 212 ? -1.611 25.123 -7.448 1.00 55.91 212 PRO A O 1
ATOM 1561 N N . CYS A 1 213 ? -0.076 26.457 -8.382 1.00 52.84 213 CYS A N 1
ATOM 1562 C CA . CYS A 1 213 ? 0.423 25.466 -9.332 1.00 52.84 213 CYS A CA 1
ATOM 1563 C C . CYS A 1 213 ? 1.061 24.236 -8.663 1.00 52.84 213 CYS A C 1
ATOM 1565 O O . CYS A 1 213 ? 0.933 23.131 -9.190 1.00 52.84 213 CYS A O 1
ATOM 1567 N N . CYS A 1 214 ? 1.708 24.390 -7.499 1.00 53.75 214 CYS A N 1
ATOM 1568 C CA . CYS A 1 214 ? 2.297 23.246 -6.795 1.00 53.75 214 CYS A CA 1
ATOM 1569 C C . CYS A 1 214 ? 1.209 22.313 -6.254 1.00 53.75 214 CYS A C 1
ATOM 1571 O O . CYS A 1 214 ? 1.284 21.106 -6.460 1.00 53.75 214 CYS A O 1
ATOM 1573 N N . SER A 1 215 ? 0.166 22.855 -5.622 1.00 62.84 215 SER A N 1
ATOM 1574 C CA . SER A 1 215 ? -0.910 22.041 -5.045 1.00 62.84 215 SER A CA 1
ATOM 1575 C C . SER A 1 215 ? -1.688 21.257 -6.104 1.00 62.84 215 SER A C 1
ATOM 1577 O O . SER A 1 215 ? -2.016 20.100 -5.868 1.00 62.84 215 SER A O 1
ATOM 1579 N N . VAL A 1 216 ? -1.932 21.846 -7.280 1.00 72.81 216 VAL A N 1
ATOM 1580 C CA . VAL A 1 216 ? -2.632 21.160 -8.380 1.00 72.81 216 VAL A CA 1
ATOM 1581 C C . VAL A 1 216 ? -1.790 20.020 -8.947 1.00 72.81 216 VAL A C 1
ATOM 1583 O O . VAL A 1 216 ? -2.304 18.921 -9.126 1.00 72.81 216 VAL A O 1
ATOM 1586 N N . ARG A 1 217 ? -0.489 20.232 -9.180 1.00 69.75 217 ARG A N 1
ATOM 1587 C CA . ARG A 1 217 ? 0.392 19.183 -9.718 1.00 69.75 217 ARG A CA 1
ATOM 1588 C C . ARG A 1 217 ? 0.503 17.987 -8.773 1.00 69.75 217 ARG A C 1
ATOM 1590 O O . ARG A 1 217 ? 0.401 16.848 -9.218 1.00 69.75 217 ARG A O 1
ATOM 1597 N N . TRP A 1 218 ? 0.654 18.249 -7.476 1.00 70.38 218 TRP A N 1
ATOM 1598 C CA . TRP A 1 218 ? 0.677 17.196 -6.463 1.00 70.38 218 TRP A CA 1
ATOM 1599 C C . TRP A 1 218 ? -0.668 16.481 -6.342 1.00 70.38 218 TRP A C 1
ATOM 1601 O O . TRP A 1 218 ? -0.689 15.256 -6.282 1.00 70.38 218 TRP A O 1
ATOM 1611 N N . ALA A 1 219 ? -1.786 17.212 -6.376 1.00 73.19 219 ALA A N 1
ATOM 1612 C CA . ALA A 1 219 ? -3.114 16.604 -6.360 1.00 73.19 219 ALA A CA 1
ATOM 1613 C C . ALA A 1 219 ? -3.343 15.698 -7.579 1.00 73.19 219 ALA A C 1
ATOM 1615 O O . ALA A 1 219 ? -3.866 14.603 -7.418 1.00 73.19 219 ALA A O 1
ATOM 1616 N N . VAL A 1 220 ? -2.904 16.104 -8.775 1.00 80.88 220 VAL A N 1
ATOM 1617 C CA . VAL A 1 220 ? -3.010 15.279 -9.990 1.00 80.88 220 VAL A CA 1
ATOM 1618 C C . VAL A 1 220 ? -2.189 13.997 -9.864 1.00 80.88 220 VAL A C 1
ATOM 1620 O O . VAL A 1 220 ? -2.722 12.923 -10.120 1.00 80.88 220 VAL A O 1
ATOM 1623 N N . LEU A 1 221 ? -0.929 14.082 -9.423 1.00 73.06 221 LEU A N 1
ATOM 1624 C CA . LEU A 1 221 ? -0.087 12.896 -9.219 1.00 73.06 221 LEU A CA 1
ATOM 1625 C C . LEU A 1 221 ? -0.680 11.947 -8.172 1.00 73.06 221 LEU A C 1
ATOM 1627 O O . LEU A 1 221 ? -0.698 10.734 -8.368 1.00 73.06 221 LEU A O 1
ATOM 1631 N N . LEU A 1 222 ? -1.219 12.497 -7.084 1.00 78.06 222 LEU A N 1
ATOM 1632 C CA . LEU A 1 222 ? -1.795 11.711 -5.999 1.00 78.06 222 LEU A CA 1
ATOM 1633 C C . LEU A 1 222 ? -3.119 11.052 -6.410 1.00 78.06 222 LEU A C 1
ATOM 1635 O O . LEU A 1 222 ? -3.331 9.874 -6.123 1.00 78.06 222 LEU A O 1
ATOM 1639 N N . VAL A 1 223 ? -3.979 11.770 -7.139 1.00 77.56 223 VAL A N 1
ATOM 1640 C CA . VAL A 1 223 ? -5.215 11.217 -7.713 1.00 77.56 223 VAL A CA 1
ATOM 1641 C C . VAL A 1 223 ? -4.897 10.146 -8.755 1.00 77.56 223 VAL A C 1
ATOM 1643 O O . VAL A 1 223 ? -5.525 9.093 -8.727 1.00 77.56 223 VAL A O 1
ATOM 1646 N N . ALA A 1 224 ? -3.901 10.357 -9.621 1.00 70.00 224 ALA A N 1
ATOM 1647 C CA . ALA A 1 224 ? -3.494 9.374 -10.625 1.00 70.00 224 ALA A CA 1
ATOM 1648 C C . ALA A 1 224 ? -2.955 8.084 -9.986 1.00 70.00 224 ALA A C 1
ATOM 1650 O O . ALA A 1 224 ? -3.387 6.994 -10.357 1.00 70.00 224 ALA A O 1
ATOM 1651 N N . ASN A 1 225 ? -2.083 8.197 -8.978 1.00 75.38 225 ASN A N 1
ATOM 1652 C CA . ASN A 1 225 ? -1.560 7.036 -8.256 1.00 75.38 225 ASN A CA 1
ATOM 1653 C C . ASN A 1 225 ? -2.669 6.287 -7.497 1.00 75.38 225 ASN A C 1
ATOM 1655 O O . ASN A 1 225 ? -2.735 5.062 -7.513 1.00 75.38 225 ASN A O 1
ATOM 1659 N N . THR A 1 226 ? -3.597 7.026 -6.883 1.00 73.81 226 THR A N 1
ATOM 1660 C CA . THR A 1 226 ? -4.742 6.428 -6.180 1.00 73.81 226 THR A CA 1
ATOM 1661 C C . THR A 1 226 ? -5.680 5.711 -7.153 1.00 73.81 226 THR A C 1
ATOM 1663 O O . THR A 1 226 ? -6.099 4.587 -6.885 1.00 73.81 226 THR A O 1
ATOM 1666 N N . ALA A 1 227 ? -5.984 6.324 -8.301 1.00 69.56 227 ALA A N 1
ATOM 1667 C CA . ALA A 1 227 ? -6.809 5.713 -9.338 1.00 69.56 227 ALA A CA 1
ATOM 1668 C C . ALA A 1 227 ? -6.163 4.436 -9.891 1.00 69.56 227 ALA A C 1
ATOM 1670 O O . ALA A 1 227 ? -6.855 3.433 -10.046 1.00 69.56 227 ALA A O 1
ATOM 1671 N N . ALA A 1 228 ? -4.843 4.435 -10.110 1.00 73.19 228 ALA A N 1
ATOM 1672 C CA . ALA A 1 228 ? -4.114 3.243 -10.534 1.00 73.19 228 ALA A CA 1
ATOM 1673 C C . ALA A 1 228 ? -4.282 2.092 -9.526 1.00 73.19 228 ALA A C 1
ATOM 1675 O O . ALA A 1 228 ? -4.691 0.998 -9.909 1.00 73.19 228 ALA A O 1
ATOM 1676 N N . THR A 1 229 ? -4.083 2.347 -8.229 1.00 76.19 229 THR A N 1
ATOM 1677 C CA . THR A 1 229 ? -4.240 1.320 -7.183 1.00 76.19 229 THR A CA 1
ATOM 1678 C C . THR A 1 229 ? -5.670 0.782 -7.092 1.00 76.19 229 THR A C 1
ATOM 1680 O O . THR A 1 229 ? -5.871 -0.423 -6.936 1.00 76.19 229 THR A O 1
ATOM 1683 N N . VAL A 1 230 ? -6.677 1.652 -7.225 1.00 78.44 230 VAL A N 1
ATOM 1684 C CA . VAL A 1 230 ? -8.094 1.249 -7.177 1.00 78.44 230 VAL A CA 1
ATOM 1685 C C . VAL A 1 230 ? -8.492 0.418 -8.403 1.00 78.44 230 VAL A C 1
ATOM 1687 O O . VAL A 1 230 ? -9.323 -0.480 -8.282 1.00 78.44 230 VAL A O 1
ATOM 1690 N N . LEU A 1 231 ? -7.892 0.671 -9.570 1.00 80.69 231 LEU A N 1
ATOM 1691 C CA . LEU A 1 231 ? -8.213 -0.029 -10.819 1.00 80.69 231 LEU A CA 1
ATOM 1692 C C . LEU A 1 231 ? -7.492 -1.377 -10.981 1.00 80.69 231 LEU A C 1
ATOM 1694 O O . LEU A 1 231 ? -8.030 -2.279 -11.625 1.00 80.69 231 LEU A O 1
ATOM 1698 N N . VAL A 1 232 ? -6.330 -1.562 -10.346 1.00 87.12 232 VAL A N 1
ATOM 1699 C CA . VAL A 1 232 ? -5.562 -2.820 -10.415 1.00 87.12 232 VAL A CA 1
ATOM 1700 C C . VAL A 1 232 ? -6.331 -4.016 -9.840 1.00 87.12 232 VAL A C 1
ATOM 1702 O O . VAL A 1 232 ? -6.238 -5.119 -10.381 1.00 87.12 232 VAL A O 1
ATOM 1705 N N . GLN A 1 233 ? -7.119 -3.824 -8.777 1.00 86.25 233 GLN A N 1
ATOM 1706 C CA . GLN A 1 233 ? -7.861 -4.916 -8.128 1.00 86.25 233 GLN A CA 1
ATOM 1707 C C . GLN A 1 233 ? -8.961 -5.513 -9.038 1.00 86.25 233 GLN A C 1
ATOM 1709 O O . GLN A 1 233 ? -8.966 -6.732 -9.251 1.00 86.25 233 GLN A O 1
ATOM 1714 N N . PRO A 1 234 ? -9.848 -4.701 -9.657 1.00 91.75 234 PRO A N 1
ATOM 1715 C CA . PRO A 1 234 ? -10.790 -5.189 -10.663 1.00 91.75 234 PRO A CA 1
ATOM 1716 C C . PRO A 1 234 ? -10.127 -5.902 -11.845 1.00 91.75 234 PRO A C 1
ATOM 1718 O O . PRO A 1 234 ? -10.626 -6.938 -12.280 1.00 91.75 234 PRO A O 1
ATOM 1721 N N . TRP A 1 235 ? -9.012 -5.376 -12.362 1.00 91.75 235 TRP A N 1
ATOM 1722 C CA . TRP A 1 235 ? -8.313 -5.992 -13.495 1.00 91.75 235 TRP A CA 1
ATOM 1723 C C . TRP A 1 235 ? -7.691 -7.332 -13.126 1.00 91.75 235 TRP A C 1
ATOM 1725 O O . TRP A 1 235 ? -7.858 -8.288 -13.872 1.00 91.75 235 TRP A O 1
ATOM 1735 N N . THR A 1 236 ? -7.057 -7.430 -11.954 1.00 92.31 236 THR A N 1
ATOM 1736 C CA . THR A 1 236 ? -6.521 -8.705 -11.448 1.00 92.31 236 THR A CA 1
ATOM 1737 C C . THR A 1 236 ? -7.631 -9.744 -11.306 1.00 92.31 236 THR A C 1
ATOM 1739 O O . THR A 1 236 ? -7.451 -10.883 -11.708 1.00 92.31 236 THR A O 1
ATOM 1742 N N . THR A 1 237 ? -8.810 -9.346 -10.819 1.00 92.81 237 THR A N 1
ATOM 1743 C CA . THR A 1 237 ? -9.956 -10.264 -10.686 1.00 92.81 237 THR A CA 1
ATOM 1744 C C . THR A 1 237 ? -10.438 -10.780 -12.046 1.00 92.81 237 THR A C 1
ATOM 1746 O O . THR A 1 237 ? -10.656 -11.976 -12.216 1.00 92.81 237 THR A O 1
ATOM 1749 N N . ARG A 1 238 ? -10.579 -9.891 -13.038 1.00 93.88 238 ARG A N 1
ATOM 1750 C CA . ARG A 1 238 ? -10.967 -10.265 -14.411 1.00 93.88 238 ARG A CA 1
ATOM 1751 C C . ARG A 1 238 ? -9.922 -11.145 -15.089 1.00 93.88 238 ARG A C 1
ATOM 1753 O O . ARG A 1 238 ? -10.277 -12.108 -15.764 1.00 93.88 238 ARG A O 1
ATOM 1760 N N . ALA A 1 239 ? -8.648 -10.831 -14.863 1.00 95.12 239 ALA A N 1
ATOM 1761 C CA . ALA A 1 239 ? -7.530 -11.625 -15.338 1.00 95.12 239 ALA A CA 1
ATOM 1762 C C . ALA A 1 239 ? -7.564 -13.048 -14.782 1.00 95.12 239 ALA A C 1
ATOM 1764 O O . ALA A 1 239 ? -7.412 -13.989 -15.551 1.00 95.12 239 ALA A O 1
ATOM 1765 N N . THR A 1 240 ? -7.799 -13.206 -13.475 1.00 96.19 240 THR A N 1
ATOM 1766 C CA . THR A 1 240 ? -7.930 -14.523 -12.841 1.00 96.19 240 THR A CA 1
ATOM 1767 C C . THR A 1 240 ? -9.075 -15.318 -13.452 1.00 96.19 240 THR A C 1
ATOM 1769 O O . THR A 1 240 ? -8.853 -16.441 -13.879 1.00 96.19 240 THR A O 1
ATOM 1772 N N . ASN A 1 241 ? -10.262 -14.719 -13.590 1.00 96.25 241 ASN A N 1
ATOM 1773 C CA . ASN A 1 241 ? -11.413 -15.417 -14.171 1.00 96.25 241 ASN A CA 1
ATOM 1774 C C . ASN A 1 241 ? -11.147 -15.875 -15.616 1.00 96.25 241 ASN A C 1
ATOM 1776 O O . ASN A 1 241 ? -11.474 -17.001 -15.971 1.00 96.25 241 ASN A O 1
ATOM 1780 N N . SER A 1 242 ? -10.523 -15.017 -16.430 1.00 96.31 242 SER A N 1
ATOM 1781 C CA . SER A 1 242 ? -10.188 -15.349 -17.824 1.00 96.31 242 SER A CA 1
ATOM 1782 C C . SER A 1 242 ? -9.098 -16.424 -17.895 1.00 96.31 242 SER A C 1
ATOM 1784 O O . SER A 1 242 ? -9.138 -17.306 -18.743 1.00 96.31 242 SER A O 1
ATOM 1786 N N . ALA A 1 243 ? -8.129 -16.388 -16.976 1.00 96.06 243 ALA A N 1
ATOM 1787 C CA . ALA A 1 243 ? -7.096 -17.409 -16.860 1.00 96.06 243 ALA A CA 1
ATOM 1788 C C . ALA A 1 243 ? -7.655 -18.771 -16.422 1.00 96.06 243 ALA A C 1
ATOM 1790 O O . ALA A 1 243 ? -7.225 -19.795 -16.950 1.00 96.06 243 ALA A O 1
ATOM 1791 N N . ASP A 1 244 ? -8.603 -18.785 -15.483 1.00 96.81 244 ASP A N 1
ATOM 1792 C CA . ASP A 1 244 ? -9.289 -20.002 -15.044 1.00 96.81 244 ASP A CA 1
ATOM 1793 C C . ASP A 1 244 ? -10.094 -20.623 -16.194 1.00 96.81 244 ASP A C 1
ATOM 1795 O O . ASP A 1 244 ? -10.030 -21.833 -16.410 1.00 96.81 244 ASP A O 1
ATOM 1799 N N . GLU A 1 245 ? -10.806 -19.800 -16.969 1.00 95.94 245 GLU A N 1
ATOM 1800 C CA . GLU A 1 245 ? -11.557 -20.251 -18.146 1.00 95.94 245 GLU A CA 1
ATOM 1801 C C . GLU A 1 245 ? -10.631 -20.781 -19.248 1.00 95.94 245 GLU A C 1
ATOM 1803 O O . GLU A 1 245 ? -10.852 -21.872 -19.774 1.00 95.94 245 GLU A O 1
ATOM 1808 N N . TRP A 1 246 ? -9.535 -20.073 -19.529 1.00 96.38 246 TRP A N 1
ATOM 1809 C CA . TRP A 1 246 ? -8.510 -20.509 -20.476 1.00 96.38 246 TRP A CA 1
ATOM 1810 C C . TRP A 1 246 ? -7.897 -21.867 -20.093 1.00 96.38 246 TRP A C 1
ATOM 1812 O O . TRP A 1 246 ? -7.733 -22.739 -20.949 1.00 96.38 246 TRP A O 1
ATOM 1822 N N . LEU A 1 247 ? -7.607 -22.089 -18.805 1.00 96.19 247 LEU A N 1
ATOM 1823 C CA . LEU A 1 247 ? -7.065 -23.363 -18.321 1.00 96.19 247 LEU A CA 1
ATOM 1824 C C . LEU A 1 247 ? -8.102 -24.485 -18.232 1.00 96.19 247 LEU A C 1
ATOM 1826 O O . LEU A 1 247 ? -7.706 -25.650 -18.183 1.00 96.19 247 LEU A O 1
ATOM 1830 N N . ALA A 1 248 ? -9.403 -24.186 -18.261 1.00 94.19 248 ALA A N 1
ATOM 1831 C CA . ALA A 1 248 ? -10.449 -25.208 -18.214 1.00 94.19 248 ALA A CA 1
ATOM 1832 C C . ALA A 1 248 ? -10.390 -26.181 -19.409 1.00 94.19 248 ALA A C 1
ATOM 1834 O O . ALA A 1 248 ? -10.894 -27.303 -19.317 1.00 94.19 248 ALA A O 1
ATOM 1835 N N . ALA A 1 249 ? -9.737 -25.786 -20.508 1.00 89.56 249 ALA A N 1
ATOM 1836 C CA . ALA A 1 249 ? -9.467 -26.649 -21.656 1.00 89.56 249 ALA A CA 1
ATOM 1837 C C . ALA A 1 249 ? -8.443 -27.770 -21.366 1.00 89.56 249 ALA A C 1
ATOM 1839 O O . ALA A 1 249 ? -8.433 -28.777 -22.076 1.00 89.56 249 ALA A O 1
ATOM 1840 N N . SER A 1 250 ? -7.614 -27.628 -20.323 1.00 93.25 250 SER A N 1
ATOM 1841 C CA . SER A 1 250 ? -6.552 -28.573 -19.956 1.00 93.25 250 SER A CA 1
ATOM 1842 C C . SER A 1 250 ? -6.860 -29.273 -18.621 1.00 93.25 250 SER A C 1
ATOM 1844 O O . SER A 1 250 ? -6.757 -28.661 -17.555 1.00 93.25 250 SER A O 1
ATOM 1846 N N . PRO A 1 251 ? -7.202 -30.577 -18.622 1.00 92.62 251 PRO A N 1
ATOM 1847 C CA . PRO A 1 251 ? -7.510 -31.312 -17.397 1.00 92.62 251 PRO A CA 1
ATOM 1848 C C . PRO A 1 251 ? -6.344 -31.313 -16.399 1.00 92.62 251 PRO A C 1
ATOM 1850 O O . PRO A 1 251 ? -5.226 -31.703 -16.727 1.00 92.62 251 PRO A O 1
ATOM 1853 N N . GLY A 1 252 ? -6.620 -30.914 -15.156 1.00 92.06 252 GLY A N 1
ATOM 1854 C CA . GLY A 1 252 ? -5.618 -30.857 -14.087 1.00 92.06 252 GLY A CA 1
ATOM 1855 C C . GLY A 1 252 ? -4.747 -29.598 -14.090 1.00 92.06 252 GLY A C 1
ATOM 1856 O O . GLY A 1 252 ? -3.869 -29.490 -13.235 1.00 92.06 252 GLY A O 1
ATOM 1857 N N . ALA A 1 253 ? -4.989 -28.650 -15.003 1.00 94.62 253 ALA A N 1
ATOM 1858 C CA . ALA A 1 253 ? -4.389 -27.327 -14.934 1.00 94.62 253 ALA A CA 1
ATOM 1859 C C . ALA A 1 253 ? -5.150 -26.421 -13.949 1.00 94.62 253 ALA A C 1
ATOM 1861 O O . ALA A 1 253 ? -6.366 -26.526 -13.792 1.00 94.62 253 ALA A O 1
ATOM 1862 N N . SER A 1 254 ? -4.430 -25.533 -13.267 1.00 94.88 254 SER A N 1
ATOM 1863 C CA . SER A 1 254 ? -5.011 -24.573 -12.323 1.00 94.88 254 SER A CA 1
ATOM 1864 C C . SER A 1 254 ? -4.181 -23.298 -12.240 1.00 94.88 254 SER A C 1
ATOM 1866 O O . SER A 1 254 ? -2.945 -23.362 -12.250 1.00 94.88 254 SER A O 1
ATOM 1868 N N . VAL A 1 255 ? -4.843 -22.155 -12.072 1.00 96.25 255 VAL A N 1
ATOM 1869 C CA . VAL A 1 255 ? -4.177 -20.887 -11.765 1.00 96.25 255 VAL A CA 1
ATOM 1870 C C . VAL A 1 255 ? -3.719 -20.906 -10.306 1.00 96.25 255 VAL A C 1
ATOM 1872 O O . VAL A 1 255 ? -4.502 -21.145 -9.390 1.00 96.25 255 VAL A O 1
ATOM 1875 N N . VAL A 1 256 ? -2.428 -20.669 -10.077 1.00 95.25 256 VAL A N 1
ATOM 1876 C CA . VAL A 1 256 ? -1.841 -20.570 -8.732 1.00 95.25 256 VAL A CA 1
ATOM 1877 C C . VAL A 1 256 ? -2.004 -19.153 -8.201 1.00 95.25 256 VAL A C 1
ATOM 1879 O O . VAL A 1 256 ? -2.437 -18.950 -7.068 1.00 95.25 256 VAL A O 1
ATOM 1882 N N . SER A 1 257 ? -1.628 -18.161 -9.010 1.00 93.44 257 SER A N 1
ATOM 1883 C CA . SER A 1 257 ? -1.790 -16.754 -8.663 1.00 93.44 257 SER A CA 1
ATOM 1884 C C . SER A 1 257 ? -1.747 -15.865 -9.901 1.00 93.44 257 SER A C 1
ATOM 1886 O O . SER A 1 257 ? -1.032 -16.150 -10.857 1.00 93.44 257 SER A O 1
ATOM 1888 N N . VAL A 1 258 ? -2.477 -14.751 -9.861 1.00 95.31 258 VAL A N 1
ATOM 1889 C CA . VAL A 1 258 ? -2.342 -13.663 -10.833 1.00 95.31 258 VAL A CA 1
ATOM 1890 C C . VAL A 1 258 ? -1.920 -12.414 -10.080 1.00 95.31 258 VAL A C 1
ATOM 1892 O O . VAL A 1 258 ? -2.537 -12.046 -9.080 1.00 95.31 258 VAL A O 1
ATOM 1895 N N . SER A 1 259 ? -0.855 -11.758 -10.535 1.00 92.50 259 SER A N 1
ATOM 1896 C CA . SER A 1 259 ? -0.373 -10.523 -9.916 1.00 92.50 259 SER A CA 1
ATOM 1897 C C . SER A 1 259 ? 0.019 -9.489 -10.961 1.00 92.50 259 SER A C 1
ATOM 1899 O O . SER A 1 259 ? 0.645 -9.806 -11.969 1.00 92.50 259 SER A O 1
ATOM 1901 N N . ALA A 1 260 ? -0.335 -8.231 -10.711 1.00 90.94 260 ALA A N 1
ATOM 1902 C CA . ALA A 1 260 ? 0.144 -7.103 -11.494 1.00 90.94 260 ALA A CA 1
ATOM 1903 C C . ALA A 1 260 ? 1.390 -6.514 -10.818 1.00 90.94 260 ALA A C 1
ATOM 1905 O O . ALA A 1 260 ? 1.318 -6.043 -9.682 1.00 90.94 260 ALA A O 1
ATOM 1906 N N . ARG A 1 261 ? 2.532 -6.521 -11.510 1.00 89.31 261 ARG A N 1
ATOM 1907 C CA . ARG A 1 261 ? 3.773 -5.867 -11.061 1.00 89.31 261 ARG A CA 1
ATOM 1908 C C . ARG A 1 261 ? 4.249 -4.918 -12.148 1.00 89.31 261 ARG A C 1
ATOM 1910 O O . ARG A 1 261 ? 4.454 -5.347 -13.278 1.00 89.31 261 ARG A O 1
ATOM 1917 N N . SER A 1 262 ? 4.406 -3.636 -11.824 1.00 85.62 262 SER A N 1
ATOM 1918 C CA . SER A 1 262 ? 4.887 -2.617 -12.773 1.00 85.62 262 SER A CA 1
ATOM 1919 C C . SER A 1 262 ? 4.113 -2.611 -14.101 1.00 85.62 262 SER A C 1
ATOM 1921 O O . SER A 1 262 ? 4.707 -2.587 -15.174 1.00 85.62 262 SER A O 1
ATOM 1923 N N . LEU A 1 263 ? 2.777 -2.694 -14.025 1.00 85.06 263 LEU A N 1
ATOM 1924 C CA . LEU A 1 263 ? 1.861 -2.810 -15.175 1.00 85.06 263 LEU A CA 1
ATOM 1925 C C . LEU A 1 263 ? 2.046 -4.070 -16.038 1.00 85.06 263 LEU A C 1
ATOM 1927 O O . LEU A 1 263 ? 1.465 -4.144 -17.110 1.00 85.06 263 LEU A O 1
ATOM 1931 N N . THR A 1 264 ? 2.808 -5.063 -15.583 1.00 91.31 264 THR A N 1
ATOM 1932 C CA . THR A 1 264 ? 2.902 -6.385 -16.211 1.00 91.31 264 THR A CA 1
ATOM 1933 C C . THR A 1 264 ? 2.056 -7.375 -15.431 1.00 91.31 264 THR A C 1
ATOM 1935 O O . THR A 1 264 ? 2.158 -7.455 -14.203 1.00 91.31 264 THR A O 1
ATOM 1938 N N . LEU A 1 265 ? 1.216 -8.121 -16.136 1.00 94.69 265 LEU A N 1
ATOM 1939 C CA . LEU A 1 265 ? 0.381 -9.156 -15.550 1.00 94.69 265 LEU A CA 1
ATOM 1940 C C . LEU A 1 265 ? 1.142 -10.486 -15.570 1.00 94.69 265 LEU A C 1
ATOM 1942 O O . LEU A 1 265 ? 1.396 -11.050 -16.632 1.00 94.69 265 LEU A O 1
ATOM 1946 N N . TYR A 1 266 ? 1.498 -10.983 -14.390 1.00 95.62 266 TYR A N 1
ATOM 1947 C CA . TYR A 1 266 ? 2.112 -12.293 -14.208 1.00 95.62 266 TYR A CA 1
ATOM 1948 C C . TYR A 1 266 ? 1.033 -13.296 -13.827 1.00 95.62 266 TYR A C 1
ATOM 1950 O O . TYR A 1 266 ? 0.413 -13.166 -12.768 1.00 95.62 266 TYR A O 1
ATOM 1958 N N . ASN A 1 267 ? 0.823 -14.287 -14.685 1.00 95.94 267 ASN A N 1
ATOM 1959 C CA . ASN A 1 267 ? -0.097 -15.386 -14.450 1.00 95.94 267 ASN A CA 1
ATOM 1960 C C . ASN A 1 267 ? 0.706 -16.647 -14.129 1.00 95.94 267 ASN A C 1
ATOM 1962 O O . ASN A 1 267 ? 1.365 -17.212 -15.002 1.00 95.94 267 ASN A O 1
ATOM 1966 N N . GLN A 1 268 ? 0.694 -17.054 -12.866 1.00 96.00 268 GLN A N 1
ATOM 1967 C CA . GLN A 1 268 ? 1.357 -18.265 -12.420 1.00 96.00 268 GLN A CA 1
ATOM 1968 C C . GLN A 1 268 ? 0.389 -19.436 -12.526 1.00 96.00 268 GLN A C 1
ATOM 1970 O O . GLN A 1 268 ? -0.637 -19.467 -11.846 1.00 96.00 268 GLN A O 1
ATOM 1975 N N . VAL A 1 269 ? 0.740 -20.415 -13.350 1.00 96.75 269 VAL A N 1
ATOM 1976 C CA . VAL A 1 269 ? -0.111 -21.561 -13.665 1.00 96.75 269 VAL A CA 1
ATOM 1977 C C . VAL A 1 269 ? 0.600 -22.861 -13.332 1.00 96.75 269 VAL A C 1
ATOM 1979 O O . VAL A 1 269 ? 1.815 -22.984 -13.469 1.00 96.75 269 VAL A O 1
ATOM 1982 N N . ARG A 1 270 ? -0.171 -23.846 -12.887 1.00 95.44 270 ARG A N 1
ATOM 1983 C CA . ARG A 1 270 ? 0.274 -25.224 -12.694 1.00 95.44 270 ARG A CA 1
ATOM 1984 C C . ARG A 1 270 ? -0.428 -26.065 -13.743 1.00 95.44 270 ARG A C 1
ATOM 1986 O O . ARG A 1 270 ? -1.654 -26.054 -13.789 1.00 95.44 270 ARG A O 1
ATOM 1993 N N . THR A 1 271 ? 0.325 -26.774 -14.572 1.00 93.31 271 THR A N 1
ATOM 1994 C CA . THR A 1 271 ? -0.230 -27.667 -15.594 1.00 93.31 271 THR A CA 1
ATOM 1995 C C . THR A 1 271 ? 0.604 -28.946 -15.672 1.00 93.31 271 THR A C 1
ATOM 1997 O O . THR A 1 271 ? 1.828 -28.860 -15.660 1.00 93.31 271 THR A O 1
ATOM 2000 N N . PRO A 1 272 ? -0.018 -30.135 -15.744 1.00 90.88 272 PRO A N 1
ATOM 2001 C CA . PRO A 1 272 ? 0.704 -31.393 -15.931 1.00 90.88 272 PRO A CA 1
ATOM 2002 C C . PRO A 1 272 ? 1.139 -31.639 -17.389 1.00 90.88 272 PRO A C 1
ATOM 2004 O O . PRO A 1 272 ? 1.806 -32.636 -17.657 1.00 90.88 272 PRO A O 1
ATOM 2007 N N . GLY A 1 273 ? 0.736 -30.783 -18.335 1.00 89.19 273 GLY A N 1
ATOM 2008 C CA . GLY A 1 273 ? 1.031 -30.923 -19.763 1.00 89.19 273 GLY A CA 1
ATOM 2009 C C . GLY A 1 273 ? 1.135 -29.580 -20.485 1.00 89.19 273 GLY A C 1
ATOM 2010 O O . GLY A 1 273 ? 1.255 -28.532 -19.846 1.00 89.19 273 GLY A O 1
ATOM 2011 N N . ASP A 1 274 ? 1.079 -29.612 -21.818 1.00 91.81 274 ASP A N 1
ATOM 2012 C CA . ASP A 1 274 ? 1.206 -28.411 -22.647 1.00 91.81 274 ASP A CA 1
ATOM 2013 C C . ASP A 1 274 ? 0.112 -27.377 -22.339 1.00 91.81 274 ASP A C 1
ATOM 2015 O O . ASP A 1 274 ? -1.051 -27.703 -22.076 1.00 91.81 274 ASP A O 1
ATOM 2019 N N . LEU A 1 275 ? 0.507 -26.103 -22.358 1.00 93.06 275 LEU A N 1
ATOM 2020 C CA . LEU A 1 275 ? -0.413 -24.990 -22.152 1.00 93.06 275 LEU A CA 1
ATOM 2021 C C . LEU A 1 275 ? -1.336 -24.829 -23.371 1.00 93.06 275 LEU A C 1
ATOM 2023 O O . LEU A 1 275 ? -0.875 -25.015 -24.503 1.00 93.06 275 LEU A O 1
ATOM 2027 N N . PRO A 1 276 ? -2.609 -24.433 -23.171 1.00 94.19 276 PRO A N 1
ATOM 2028 C CA . PRO A 1 276 ? -3.455 -24.037 -24.287 1.00 94.19 276 PRO A CA 1
ATOM 2029 C C . PRO A 1 276 ? -2.836 -22.845 -25.045 1.00 94.19 276 PRO A C 1
ATOM 2031 O O . PRO A 1 276 ? -1.995 -22.130 -24.491 1.00 94.19 276 PRO A O 1
ATOM 2034 N N . PRO A 1 277 ? -3.250 -22.589 -26.298 1.00 96.12 277 PRO A N 1
ATOM 2035 C CA . PRO A 1 277 ? -2.774 -21.441 -27.066 1.00 96.12 277 PRO A CA 1
ATOM 2036 C C . PRO A 1 277 ? -2.974 -20.137 -26.287 1.00 96.12 277 PRO A C 1
ATOM 2038 O O . PRO A 1 277 ? -4.066 -19.852 -25.786 1.00 96.12 277 PRO A O 1
ATOM 2041 N N . VAL A 1 278 ? -1.902 -19.364 -26.139 1.00 95.50 278 VAL A N 1
ATOM 2042 C CA . VAL A 1 278 ? -1.879 -18.155 -25.302 1.00 95.50 278 VAL A CA 1
ATOM 2043 C C . VAL A 1 278 ? -2.647 -17.004 -25.964 1.00 95.50 278 VAL A C 1
ATOM 2045 O O . VAL A 1 278 ? -3.111 -16.081 -25.299 1.00 95.50 278 VAL A O 1
ATOM 2048 N N . GLU A 1 279 ? -2.858 -17.091 -27.274 1.00 95.25 279 GLU A N 1
ATOM 2049 C CA . GLU A 1 279 ? -3.620 -16.137 -28.074 1.00 95.25 279 GLU A CA 1
ATOM 2050 C C . GLU A 1 279 ? -5.088 -16.075 -27.632 1.00 95.25 279 GLU A C 1
ATOM 2052 O O . GLU A 1 279 ? -5.677 -14.997 -27.629 1.00 95.25 279 GLU A O 1
ATOM 2057 N N . ALA A 1 280 ? -5.661 -17.204 -27.194 1.00 94.88 280 ALA A N 1
ATOM 2058 C CA . ALA A 1 280 ? -7.017 -17.246 -26.647 1.00 94.88 280 ALA A CA 1
ATOM 2059 C C . ALA A 1 280 ? -7.117 -16.443 -25.341 1.00 94.88 280 ALA A C 1
ATOM 2061 O O . ALA A 1 280 ? -8.021 -15.626 -25.187 1.00 94.88 280 ALA A O 1
ATOM 2062 N N . LEU A 1 281 ? -6.127 -16.587 -24.449 1.00 95.88 281 LEU A N 1
ATOM 2063 C CA . LEU A 1 281 ? -6.049 -15.794 -23.221 1.00 95.88 281 LEU A CA 1
ATOM 2064 C C . LEU A 1 281 ? -5.942 -14.295 -23.531 1.00 95.88 281 LEU A C 1
ATOM 2066 O O . LEU A 1 281 ? -6.622 -13.486 -22.908 1.00 95.88 281 LEU A O 1
ATOM 2070 N N . LEU A 1 282 ? -5.100 -13.901 -24.492 1.00 96.81 282 LEU A N 1
ATOM 2071 C CA . LEU A 1 282 ? -4.964 -12.490 -24.867 1.00 96.81 282 LEU A CA 1
ATOM 2072 C C . LEU A 1 282 ? -6.247 -11.913 -25.478 1.00 96.81 282 LEU A C 1
ATOM 2074 O O . LEU A 1 282 ? -6.569 -10.756 -25.200 1.00 96.81 282 LEU A O 1
ATOM 2078 N N . ALA A 1 283 ? -6.975 -12.706 -26.268 1.00 96.25 283 ALA A N 1
ATOM 2079 C CA . ALA A 1 283 ? -8.258 -12.311 -26.841 1.00 96.25 283 ALA A CA 1
ATOM 2080 C C . ALA A 1 283 ? -9.323 -12.084 -25.755 1.00 96.25 283 ALA A C 1
ATOM 2082 O O . ALA A 1 283 ? -10.019 -11.07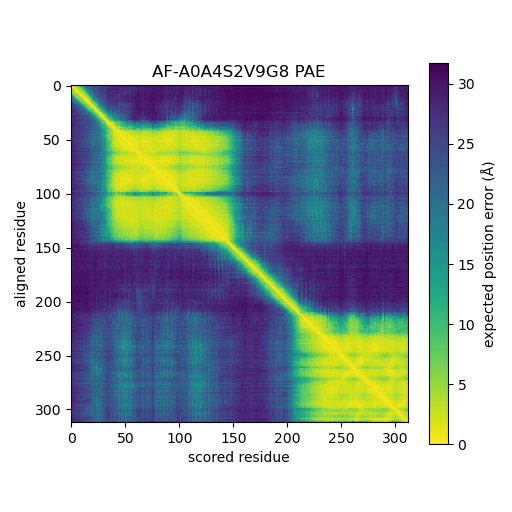2 -25.795 1.00 96.25 283 ALA A O 1
ATOM 2083 N N . ASP A 1 284 ? -9.396 -12.950 -24.741 1.00 95.69 284 ASP A N 1
ATOM 2084 C CA . ASP A 1 284 ? -10.360 -12.807 -23.639 1.00 95.69 284 ASP A CA 1
ATOM 2085 C C . ASP A 1 284 ? -10.032 -11.631 -22.708 1.00 95.69 284 ASP A C 1
ATOM 2087 O O . ASP A 1 284 ? -10.928 -10.994 -22.142 1.00 95.69 284 ASP A O 1
ATOM 2091 N N . LEU A 1 285 ? -8.744 -11.304 -22.558 1.00 96.12 285 LEU A N 1
ATOM 2092 C CA . LEU A 1 285 ? -8.303 -10.129 -21.803 1.00 96.12 285 LEU A CA 1
ATOM 2093 C C . LEU A 1 285 ? -8.577 -8.811 -22.544 1.00 96.12 285 LEU A C 1
ATOM 2095 O O . LEU A 1 285 ? -8.641 -7.753 -21.900 1.00 96.12 285 LEU A O 1
ATOM 2099 N N . GLN A 1 286 ? -8.763 -8.853 -23.867 1.00 95.88 286 GLN A N 1
ATOM 2100 C CA . GLN A 1 286 ? -9.042 -7.672 -24.676 1.00 95.88 286 GLN A CA 1
ATOM 2101 C C . GLN A 1 286 ? -10.382 -7.041 -24.272 1.00 95.88 286 GLN A C 1
ATOM 2103 O O . GLN A 1 286 ? -11.423 -7.688 -24.208 1.00 95.88 286 GLN A O 1
ATOM 2108 N N . GLY A 1 287 ? -10.359 -5.745 -23.951 1.00 92.81 287 GLY A N 1
ATOM 2109 C CA . GLY A 1 287 ? -11.533 -5.018 -23.455 1.00 92.81 287 GLY A CA 1
ATOM 2110 C C . GLY A 1 287 ? -11.854 -5.238 -21.968 1.00 92.81 287 GLY A C 1
ATOM 2111 O O . GLY A 1 287 ? -12.656 -4.488 -21.407 1.00 92.81 287 GLY A O 1
ATOM 2112 N N . GLN A 1 288 ? -11.208 -6.195 -21.291 1.00 93.19 288 GLN A N 1
ATOM 2113 C CA . GLN A 1 288 ? -11.321 -6.373 -19.835 1.00 93.19 288 GLN A CA 1
ATOM 2114 C C . GLN A 1 288 ? -10.240 -5.614 -19.054 1.00 93.19 288 GLN A C 1
ATOM 2116 O O . GLN A 1 288 ? -10.500 -5.133 -17.939 1.00 93.19 288 GLN A O 1
ATOM 2121 N N . ILE A 1 289 ? -9.052 -5.509 -19.652 1.00 93.81 289 ILE A N 1
ATOM 2122 C CA . ILE A 1 289 ? -7.848 -4.835 -19.151 1.00 93.81 289 ILE A CA 1
ATOM 2123 C C . ILE A 1 289 ? -7.412 -3.796 -20.201 1.00 93.81 289 ILE A C 1
ATOM 2125 O O . ILE A 1 289 ? -7.710 -3.986 -21.380 1.00 93.81 289 ILE A O 1
ATOM 2129 N N . PRO A 1 290 ? -6.750 -2.685 -19.814 1.00 91.88 290 PRO A N 1
ATOM 2130 C CA . PRO A 1 290 ? -6.242 -1.719 -20.782 1.00 91.88 290 PRO A CA 1
ATOM 2131 C C . PRO A 1 290 ? -5.303 -2.348 -21.813 1.00 91.88 290 PRO A C 1
ATOM 2133 O O . PRO A 1 290 ? -4.465 -3.188 -21.475 1.00 91.88 290 PRO A O 1
ATOM 2136 N N . ASP A 1 291 ? -5.407 -1.870 -23.049 1.00 93.94 291 ASP A N 1
ATOM 2137 C CA . ASP A 1 291 ? -4.530 -2.289 -24.135 1.00 9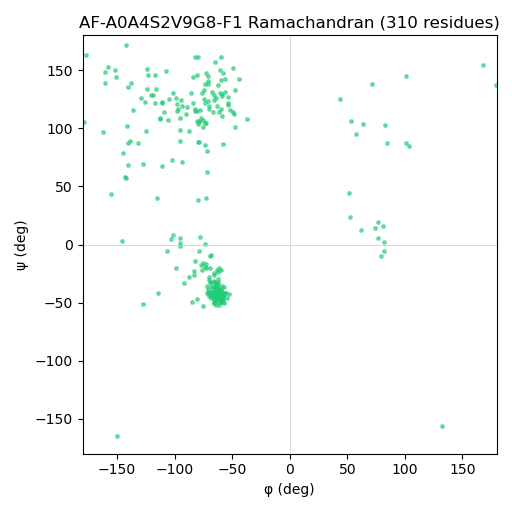3.94 291 ASP A CA 1
ATOM 2138 C C . ASP A 1 291 ? -3.061 -1.963 -23.830 1.00 93.94 291 ASP A C 1
ATOM 2140 O O . ASP A 1 291 ? -2.723 -1.003 -23.127 1.00 93.94 291 ASP A O 1
ATOM 2144 N N . GLY A 1 292 ? -2.166 -2.783 -24.373 1.00 92.50 292 GLY A N 1
ATOM 2145 C CA . GLY A 1 292 ? -0.724 -2.623 -24.233 1.00 92.50 292 GLY A CA 1
ATOM 2146 C C . GLY A 1 292 ? -0.138 -3.173 -22.932 1.00 92.50 292 GLY A C 1
ATOM 2147 O O . GLY A 1 292 ? 1.090 -3.206 -22.819 1.00 92.50 292 GLY A O 1
ATOM 2148 N N . VAL A 1 293 ? -0.955 -3.642 -21.981 1.00 93.19 293 VAL A N 1
ATOM 2149 C CA . VAL A 1 293 ? -0.481 -4.336 -20.772 1.00 93.19 293 VAL A CA 1
ATOM 2150 C C . VAL A 1 293 ? 0.237 -5.634 -21.175 1.00 93.19 293 VAL A C 1
ATOM 2152 O O . VAL A 1 293 ? -0.382 -6.489 -21.814 1.00 93.19 293 VAL A O 1
ATOM 2155 N N . PRO A 1 294 ? 1.536 -5.801 -20.856 1.00 95.00 294 PRO A N 1
ATOM 2156 C CA . PRO A 1 294 ? 2.249 -7.043 -21.120 1.00 95.00 294 PRO A CA 1
ATOM 2157 C C . PRO A 1 294 ? 1.765 -8.157 -20.192 1.00 95.00 294 PRO A C 1
ATOM 2159 O O . PRO A 1 294 ? 1.572 -7.951 -18.990 1.00 95.00 294 PRO A O 1
ATOM 2162 N N . VAL A 1 295 ? 1.607 -9.348 -20.761 1.00 95.81 295 VAL A N 1
ATOM 2163 C CA . VAL A 1 295 ? 1.195 -10.559 -20.051 1.00 95.81 295 VAL A CA 1
ATOM 2164 C C . VAL A 1 295 ? 2.334 -11.574 -20.115 1.00 95.81 295 VAL A C 1
ATOM 2166 O O . VAL A 1 295 ? 2.942 -11.795 -21.165 1.00 95.81 295 VAL A O 1
ATOM 2169 N N . VAL A 1 296 ? 2.647 -12.185 -18.976 1.00 96.38 296 VAL A N 1
ATOM 2170 C CA . VAL A 1 296 ? 3.655 -13.243 -18.855 1.00 96.38 296 VAL A CA 1
ATOM 2171 C C . VAL A 1 296 ? 3.025 -14.417 -18.126 1.00 96.38 296 VAL A C 1
ATOM 2173 O O . VAL A 1 296 ? 2.500 -14.257 -17.024 1.00 96.38 296 VAL A O 1
ATOM 2176 N N . VAL A 1 297 ? 3.092 -15.598 -18.734 1.00 95.94 297 VAL A N 1
ATOM 2177 C CA . VAL A 1 297 ? 2.639 -16.841 -18.111 1.00 95.94 297 VAL A CA 1
ATOM 2178 C C . VAL A 1 297 ? 3.859 -17.563 -17.554 1.00 95.94 297 VAL A C 1
ATOM 2180 O O . VAL A 1 297 ? 4.840 -17.778 -18.264 1.00 95.94 297 VAL A O 1
ATOM 2183 N N . VAL A 1 298 ? 3.817 -17.910 -16.273 1.00 95.31 298 VAL A N 1
ATOM 2184 C CA . VAL A 1 298 ? 4.905 -18.594 -15.569 1.00 95.31 298 VAL A CA 1
ATOM 2185 C C . VAL A 1 298 ? 4.396 -19.953 -15.116 1.00 95.31 298 VAL A C 1
ATOM 2187 O O . VAL A 1 298 ? 3.412 -20.020 -14.381 1.00 95.31 298 VAL A O 1
ATOM 2190 N N . THR A 1 299 ? 5.053 -21.032 -15.538 1.00 94.12 299 THR A N 1
ATOM 2191 C CA . THR A 1 299 ? 4.733 -22.375 -15.038 1.00 94.12 299 THR A CA 1
ATOM 2192 C C . THR A 1 299 ? 5.415 -22.639 -13.696 1.00 94.12 299 THR A C 1
ATOM 2194 O O . THR A 1 299 ? 6.371 -21.958 -13.316 1.00 94.12 299 THR A O 1
ATOM 2197 N N . ASP A 1 300 ? 4.940 -23.632 -12.951 1.00 89.06 300 ASP A N 1
ATOM 2198 C CA . ASP A 1 300 ? 5.552 -24.087 -11.697 1.00 89.06 300 ASP A CA 1
ATOM 2199 C C . ASP A 1 300 ? 6.968 -24.660 -11.878 1.00 89.06 300 ASP A C 1
ATOM 2201 O O . ASP A 1 300 ? 7.775 -24.596 -10.953 1.00 89.06 300 ASP A O 1
ATOM 2205 N N . GLU A 1 301 ? 7.311 -25.100 -13.087 1.00 87.56 301 GLU A N 1
ATOM 2206 C CA . GLU A 1 301 ? 8.683 -25.443 -13.492 1.00 87.56 301 GLU A CA 1
ATOM 2207 C C . GLU A 1 301 ? 9.589 -24.211 -13.707 1.00 87.56 301 GLU A C 1
ATOM 2209 O O . GLU A 1 301 ? 10.752 -24.341 -14.087 1.00 87.56 301 GLU A O 1
ATOM 2214 N N . GLY A 1 302 ? 9.071 -22.994 -13.499 1.00 85.25 302 GLY A N 1
ATOM 2215 C CA . GLY A 1 302 ? 9.802 -21.740 -13.691 1.00 85.25 302 GLY A CA 1
ATOM 2216 C C . GLY A 1 302 ? 9.964 -21.330 -15.156 1.00 85.25 302 GLY A C 1
ATOM 2217 O O . GLY A 1 302 ? 10.619 -20.324 -15.442 1.00 85.25 302 GLY A O 1
ATOM 2218 N N . ARG A 1 303 ? 9.355 -22.063 -16.099 1.00 90.25 303 ARG A N 1
ATOM 2219 C CA . ARG A 1 303 ? 9.355 -21.696 -17.516 1.00 90.25 303 ARG A CA 1
ATOM 2220 C C . ARG A 1 303 ? 8.471 -20.469 -17.707 1.00 90.25 303 ARG A C 1
ATOM 2222 O O . ARG A 1 303 ? 7.271 -20.500 -17.438 1.00 90.25 303 ARG A O 1
ATOM 2229 N N . GLN A 1 304 ? 9.072 -19.388 -18.189 1.00 92.38 304 GLN A N 1
ATOM 2230 C CA . GLN A 1 304 ? 8.347 -18.177 -18.552 1.00 92.38 304 GLN A CA 1
ATOM 2231 C C . GLN A 1 304 ? 8.015 -18.207 -20.039 1.00 92.38 304 GLN A C 1
ATOM 2233 O O . GLN A 1 304 ? 8.899 -18.351 -20.885 1.00 92.38 304 GLN A O 1
ATOM 2238 N N . VAL A 1 305 ? 6.734 -18.063 -20.352 1.00 91.00 305 VAL A N 1
ATOM 2239 C CA . VAL A 1 305 ? 6.239 -17.878 -21.711 1.00 91.00 305 VAL A CA 1
ATOM 2240 C C . VAL A 1 305 ? 5.764 -16.438 -21.818 1.00 91.00 305 VAL A C 1
ATOM 2242 O O . VAL A 1 305 ? 4.819 -16.019 -21.144 1.00 91.00 305 VAL A O 1
ATOM 2245 N N . GLN A 1 306 ? 6.456 -15.654 -22.641 1.00 90.75 306 GLN A N 1
ATOM 2246 C CA . GLN A 1 306 ? 6.057 -14.281 -22.907 1.00 90.75 306 GLN A CA 1
ATOM 2247 C C . GLN A 1 306 ? 4.831 -14.308 -23.820 1.00 90.75 306 GLN A C 1
ATOM 2249 O O . GLN A 1 306 ? 4.947 -14.609 -25.003 1.00 90.75 306 GLN A O 1
ATOM 2254 N N . ALA A 1 307 ? 3.659 -14.046 -23.238 1.00 88.31 307 ALA A N 1
ATOM 2255 C CA . ALA A 1 307 ? 2.378 -14.180 -23.922 1.00 88.31 307 ALA A CA 1
ATOM 2256 C C . ALA A 1 307 ? 2.208 -13.127 -25.016 1.00 88.31 307 ALA A C 1
ATOM 2258 O O . ALA A 1 307 ? 1.740 -13.435 -26.103 1.00 88.31 307 ALA A O 1
ATOM 2259 N N . GLY A 1 308 ? 2.609 -11.888 -24.722 1.00 92.88 308 GLY A N 1
ATOM 2260 C CA . GLY A 1 308 ? 2.434 -10.743 -25.609 1.00 92.88 308 GLY A CA 1
ATOM 2261 C C . GLY A 1 308 ? 1.847 -9.550 -24.864 1.00 92.88 308 GLY A C 1
ATOM 2262 O O . GLY A 1 308 ? 2.002 -9.421 -23.646 1.00 92.88 308 GLY A O 1
ATOM 2263 N N . ARG A 1 309 ? 1.189 -8.655 -25.601 1.00 94.94 309 ARG A N 1
ATOM 2264 C CA . ARG A 1 309 ? 0.454 -7.510 -25.050 1.00 94.94 309 ARG A CA 1
ATOM 2265 C C . ARG A 1 309 ? -1.024 -7.649 -25.384 1.00 94.94 309 ARG A C 1
ATOM 2267 O O . ARG A 1 309 ? -1.371 -8.132 -26.453 1.00 94.94 309 ARG A O 1
ATOM 2274 N N . VAL A 1 310 ? -1.885 -7.199 -24.478 1.00 92.56 310 VAL A N 1
ATOM 2275 C CA . VAL A 1 310 ? -3.334 -7.169 -24.725 1.00 92.56 310 VAL A CA 1
ATOM 2276 C C . VAL A 1 310 ? -3.645 -6.173 -25.849 1.00 92.56 310 VAL A C 1
ATOM 2278 O O . VAL A 1 310 ? -3.194 -5.027 -25.786 1.00 92.56 310 VAL A O 1
ATOM 2281 N N . GLY A 1 311 ? -4.398 -6.610 -26.863 1.00 88.19 311 GLY A N 1
ATOM 2282 C CA . GLY A 1 311 ? -4.868 -5.764 -27.968 1.00 88.19 311 GLY A CA 1
ATOM 2283 C C . GLY A 1 311 ? -3.811 -5.358 -29.008 1.00 88.19 311 GLY A C 1
ATOM 2284 O O . GLY A 1 311 ? -4.072 -4.432 -29.778 1.00 88.19 311 GLY A O 1
ATOM 2285 N N . GLY A 1 312 ? -2.635 -6.001 -29.026 1.00 75.12 312 GLY A N 1
ATOM 2286 C CA . GLY A 1 312 ? -1.524 -5.687 -29.938 1.00 75.12 312 GLY A CA 1
ATOM 2287 C C . GLY A 1 312 ? -0.967 -6.881 -30.697 1.00 75.12 312 GLY A C 1
ATOM 2288 O O . GLY A 1 312 ? -1.479 -8.004 -30.507 1.00 75.12 312 GLY A O 1
#

Foldseek 3Di:
DDDDDDDDDDDDDDDDPDDPDPDDDPPPPPVPPDPVVLLVVQLVLLLVLLVLLVVVLVVLVQDDPDSLNSLVSVVVVVQDVLLSVLNVVSNVSNVCSVPVSDRDDPVVSVVSVVSVVVNCCRVPVVVVVVVVVVVVVVVVVVVVPPPDDPPPPDPPDDDDDDDDDDDPPPDDDPDDDPPDDDDPDDDDDPDDDDDDDDDDDDDDPDPPPPPVVVVVVVVVVVVVVVVVVVVQVQLQVQLQVLVQVQCVVAPPKHFPGWDQDPLAIETEIEHPDDHHQLVSSLASSAPSDDWQRWYWYAYPVRDIDRSGTRPD